Protein AF-A0A7Y6JZM5-F1 (afdb_monomer_lite)

Foldseek 3Di:
DDDLPDLDCPQLVVLVVVLVVLVVVLVVLVVLLVVLVVLLPCLVVLVVVLVVLVVVLVVQVVVCVVVVHDGDCVVSVVVNVVSVVVSVVSNVSNVVSVVVNVVSVVVSVVSVVVNVVSVVSSVVSVVSSVVSVVVSVLVVLLVVLLVVQVVLLLLLLVQVVCCVVPVDGDPCVGNVCVLVVVLVVVPSWHAPVSAPCVDVVLVVVDDPPPAPDDRTDDHPSNDPVCNCRNVVVNVVVCVVVVVVVDDD

Radius of gyration: 43.74 Å; chains: 1; bounding box: 87×40×128 Å

Secondary structure (DSSP, 8-state):
---------HHHHHHHHHHHHHHHHHHHHHHHHHHHHHHHHTHHHHHHHHHHHHHHHHHHHHHHHHTTS----HHHHHHHHHHHHHHHHHHHHHHHHHHHHHHHHHHHHHHHHHHHHHHHHHHHHHHHHHHHHHHHHHHHHHHHHHHTHHHHHHHHHHHHHHHHHHSSPPPTTTTHHHHHHHHHT---EE-GGG-GGGSHHHHTTS-GGGSSSSS-EE-GGG-TT-TTTTHHHHHHHHHHTTGGG---

Structure (mmCIF, N/CA/C/O backbone):
data_AF-A0A7Y6JZM5-F1
#
_entry.id   AF-A0A7Y6JZM5-F1
#
loop_
_atom_site.group_PDB
_atom_site.id
_atom_site.type_symbol
_atom_site.label_atom_id
_atom_site.label_alt_id
_atom_site.label_comp_id
_atom_site.label_asym_id
_atom_site.label_entity_id
_atom_site.label_seq_id
_atom_site.pdbx_PDB_ins_code
_atom_site.Cartn_x
_atom_site.Cartn_y
_atom_site.Cartn_z
_atom_site.occupancy
_atom_site.B_iso_or_equiv
_atom_site.auth_seq_id
_atom_site.auth_comp_id
_atom_site.auth_asym_id
_atom_site.auth_atom_id
_atom_site.pdbx_PDB_model_num
ATOM 1 N N . MET A 1 1 ? 31.305 -6.392 -23.063 1.00 32.44 1 MET A N 1
ATOM 2 C CA . MET A 1 1 ? 30.426 -6.658 -21.903 1.00 32.44 1 MET A CA 1
ATOM 3 C C . MET A 1 1 ? 30.182 -5.343 -21.179 1.00 32.44 1 MET A C 1
ATOM 5 O O . MET A 1 1 ? 30.960 -4.968 -20.314 1.00 32.44 1 MET A O 1
ATOM 9 N N . THR A 1 2 ? 29.177 -4.581 -21.600 1.00 38.25 2 THR A N 1
ATOM 10 C CA . THR A 1 2 ? 28.819 -3.303 -20.969 1.00 38.25 2 THR A CA 1
ATOM 11 C C . THR A 1 2 ? 27.769 -3.584 -19.905 1.00 38.25 2 THR A C 1
ATOM 13 O O . THR A 1 2 ? 26.701 -4.097 -20.229 1.00 38.25 2 THR A O 1
ATOM 16 N N . LYS A 1 3 ? 28.118 -3.311 -18.641 1.00 40.62 3 LYS A N 1
ATOM 17 C CA . LYS A 1 3 ? 27.227 -3.412 -17.480 1.00 40.62 3 LYS A CA 1
ATOM 18 C C . LYS A 1 3 ? 25.939 -2.645 -17.780 1.00 40.62 3 LYS A C 1
ATOM 20 O O . LYS A 1 3 ? 25.989 -1.431 -17.951 1.00 40.62 3 LYS A O 1
ATOM 25 N N . THR A 1 4 ? 24.810 -3.342 -17.848 1.00 49.34 4 THR A N 1
ATOM 26 C CA . THR A 1 4 ? 23.493 -2.730 -17.670 1.00 49.34 4 THR A CA 1
ATOM 27 C C . THR A 1 4 ? 23.557 -1.972 -16.347 1.00 49.34 4 THR A C 1
ATOM 29 O O . THR A 1 4 ? 23.929 -2.563 -15.329 1.00 49.34 4 THR A O 1
ATOM 32 N N . GLY A 1 5 ? 23.330 -0.656 -16.373 1.00 55.50 5 GLY A N 1
ATOM 33 C CA . GLY A 1 5 ? 23.311 0.152 -15.157 1.00 55.50 5 GLY A CA 1
ATOM 34 C C . GLY A 1 5 ? 22.321 -0.482 -14.190 1.00 55.50 5 GLY A C 1
ATOM 35 O O . GLY A 1 5 ? 21.159 -0.672 -14.540 1.00 55.50 5 GLY A O 1
ATOM 36 N N . LYS A 1 6 ? 22.799 -0.919 -13.024 1.00 63.62 6 LYS A N 1
ATOM 37 C CA . LYS A 1 6 ? 21.925 -1.489 -12.005 1.00 63.62 6 LYS A CA 1
ATOM 38 C C . LYS A 1 6 ? 21.018 -0.351 -11.543 1.00 63.62 6 LYS A C 1
ATOM 40 O O . LYS A 1 6 ? 21.526 0.621 -11.001 1.00 63.62 6 LYS A O 1
ATOM 45 N N . ILE A 1 7 ? 19.721 -0.458 -11.814 1.00 69.88 7 ILE A N 1
ATOM 46 C CA . ILE A 1 7 ? 18.735 0.505 -11.321 1.00 69.88 7 ILE A CA 1
ATOM 47 C C . ILE A 1 7 ? 18.764 0.419 -9.793 1.00 69.88 7 ILE A C 1
ATOM 49 O O . ILE A 1 7 ? 18.651 -0.673 -9.228 1.00 69.88 7 ILE A O 1
ATOM 53 N N . GLU A 1 8 ? 18.989 1.546 -9.129 1.00 70.56 8 GLU A N 1
ATOM 54 C CA . GLU A 1 8 ? 19.073 1.592 -7.673 1.00 70.56 8 GLU A CA 1
ATOM 55 C C . GLU A 1 8 ? 17.658 1.685 -7.094 1.00 70.56 8 GLU A C 1
ATOM 57 O O . GLU A 1 8 ? 16.993 2.707 -7.214 1.00 70.56 8 GLU A O 1
ATOM 62 N N . THR A 1 9 ? 17.174 0.601 -6.480 1.00 72.00 9 THR A N 1
ATOM 63 C CA . THR A 1 9 ? 15.813 0.518 -5.910 1.00 72.00 9 THR A CA 1
ATOM 64 C C . THR A 1 9 ? 15.768 0.692 -4.392 1.00 72.00 9 THR A C 1
ATOM 66 O O . THR A 1 9 ? 14.682 0.729 -3.819 1.00 72.00 9 THR A O 1
ATOM 69 N N . GLY A 1 10 ? 16.921 0.826 -3.725 1.00 69.00 10 GLY A N 1
ATOM 70 C CA . GLY A 1 10 ? 17.012 0.803 -2.258 1.00 69.00 10 GLY A CA 1
ATOM 71 C C . GLY A 1 10 ? 16.151 1.864 -1.564 1.00 69.00 10 GLY A C 1
ATOM 72 O O . GLY A 1 10 ? 15.414 1.538 -0.637 1.00 69.00 10 GLY A O 1
ATOM 73 N N . GLY A 1 11 ? 16.165 3.107 -2.059 1.00 74.94 11 GLY A N 1
ATOM 74 C CA . GLY A 1 11 ? 15.331 4.187 -1.512 1.00 74.94 11 GLY A CA 1
ATOM 75 C C . GLY A 1 11 ? 13.828 3.969 -1.727 1.00 74.94 11 GLY A C 1
ATOM 76 O O . GLY A 1 11 ? 13.020 4.293 -0.857 1.00 74.94 11 GLY A O 1
ATOM 77 N N . LEU A 1 12 ? 13.444 3.349 -2.849 1.00 71.94 12 LEU A N 1
ATOM 78 C CA . LEU A 1 12 ? 12.049 3.031 -3.165 1.00 71.94 12 LEU A CA 1
ATOM 79 C C . LEU A 1 12 ? 11.494 1.928 -2.253 1.00 71.94 12 LEU A C 1
ATOM 81 O O . LEU A 1 12 ? 10.369 2.040 -1.764 1.00 71.94 12 LEU A O 1
ATOM 85 N N . GLU A 1 13 ? 12.279 0.877 -2.011 1.00 74.19 13 GLU A N 1
ATOM 86 C CA . GLU A 1 13 ? 11.910 -0.227 -1.115 1.00 74.19 13 GLU A CA 1
ATOM 87 C C . GLU A 1 13 ? 11.760 0.256 0.333 1.00 74.19 13 GLU A C 1
ATOM 89 O O . GLU A 1 13 ? 10.779 -0.078 1.003 1.00 74.19 13 GLU A O 1
ATOM 94 N N . GLU A 1 14 ? 12.675 1.109 0.800 1.00 82.50 14 GLU A N 1
ATOM 95 C CA . GLU A 1 14 ? 12.601 1.713 2.131 1.00 82.50 14 GLU A CA 1
ATOM 96 C C . GLU A 1 14 ? 11.380 2.638 2.283 1.00 82.50 14 GLU A C 1
ATOM 98 O O . GLU A 1 14 ? 10.651 2.552 3.277 1.00 82.50 14 GLU A O 1
ATOM 103 N N . ALA A 1 15 ? 11.109 3.499 1.294 1.00 77.31 15 ALA A N 1
ATOM 104 C CA . ALA A 1 15 ? 9.935 4.372 1.295 1.00 77.31 15 ALA A CA 1
ATOM 105 C C . ALA A 1 15 ? 8.620 3.570 1.286 1.00 77.31 15 ALA A C 1
ATOM 107 O O . ALA A 1 15 ? 7.712 3.851 2.072 1.00 77.31 15 ALA A O 1
ATOM 108 N N . ALA A 1 16 ? 8.537 2.515 0.468 1.00 72.00 16 ALA A N 1
ATOM 109 C CA . ALA A 1 16 ? 7.385 1.613 0.443 1.00 72.00 16 ALA A CA 1
ATOM 110 C C . ALA A 1 16 ? 7.190 0.893 1.791 1.00 72.00 16 ALA A C 1
ATOM 112 O O . ALA A 1 16 ? 6.061 0.773 2.277 1.00 72.00 16 ALA A O 1
ATOM 113 N N . GLY A 1 17 ? 8.285 0.464 2.428 1.00 80.56 17 GLY A N 1
ATOM 114 C CA . GLY A 1 17 ? 8.274 -0.134 3.762 1.00 80.56 17 GLY A CA 1
ATOM 115 C C . GLY A 1 17 ? 7.710 0.808 4.827 1.00 80.56 17 GLY A C 1
ATOM 116 O O . GLY A 1 17 ? 6.849 0.398 5.610 1.00 80.56 17 GLY A O 1
ATOM 117 N N . ARG A 1 18 ? 8.120 2.084 4.818 1.00 92.00 18 ARG A N 1
ATOM 118 C CA . ARG A 1 18 ? 7.594 3.113 5.734 1.00 92.00 18 ARG A CA 1
ATOM 119 C C . ARG A 1 18 ? 6.094 3.353 5.545 1.00 92.00 18 ARG A C 1
ATOM 121 O O . ARG A 1 18 ? 5.365 3.364 6.537 1.00 92.00 18 ARG A O 1
ATOM 128 N N . VAL A 1 19 ? 5.616 3.473 4.302 1.00 80.50 19 VAL A N 1
ATOM 129 C CA . VAL A 1 19 ? 4.175 3.606 3.997 1.00 80.50 19 VAL A CA 1
ATOM 130 C C . VAL A 1 19 ? 3.395 2.390 4.504 1.00 80.50 19 VAL A C 1
ATOM 132 O O . VAL A 1 19 ? 2.381 2.535 5.188 1.00 80.50 19 VAL A O 1
ATOM 135 N N . SER A 1 20 ? 3.881 1.180 4.218 1.00 84.50 20 SER A N 1
ATOM 136 C CA . SER A 1 20 ? 3.237 -0.062 4.657 1.00 84.50 20 SER A CA 1
ATOM 137 C C . SER A 1 20 ? 3.158 -0.158 6.183 1.00 84.50 20 SER A C 1
ATOM 139 O O . SER A 1 20 ? 2.101 -0.481 6.730 1.00 84.50 20 SER A O 1
ATOM 141 N N . ALA A 1 21 ? 4.251 0.159 6.882 1.00 91.94 21 ALA A N 1
ATOM 142 C CA . ALA A 1 21 ? 4.295 0.167 8.341 1.00 91.94 21 ALA A CA 1
ATOM 143 C C . ALA A 1 21 ? 3.303 1.181 8.933 1.00 91.94 21 ALA A C 1
ATOM 145 O O . ALA A 1 21 ? 2.556 0.844 9.853 1.00 91.94 21 ALA A O 1
ATOM 146 N N . ALA A 1 22 ? 3.231 2.388 8.362 1.00 90.06 22 ALA A N 1
ATOM 147 C CA . ALA A 1 22 ? 2.302 3.424 8.797 1.00 90.06 22 ALA A CA 1
ATOM 148 C C . ALA A 1 22 ? 0.829 3.006 8.633 1.00 90.06 22 ALA A C 1
ATOM 150 O O . ALA A 1 22 ? 0.024 3.169 9.553 1.00 90.06 22 ALA A O 1
ATOM 151 N N . CYS A 1 23 ? 0.476 2.410 7.491 1.00 89.56 23 CYS A N 1
ATOM 152 C CA . CYS A 1 23 ? -0.868 1.888 7.235 1.00 89.56 23 CYS A CA 1
ATOM 153 C C . CYS A 1 23 ? -1.232 0.719 8.166 1.00 89.56 23 CYS A C 1
ATOM 155 O O . CYS A 1 23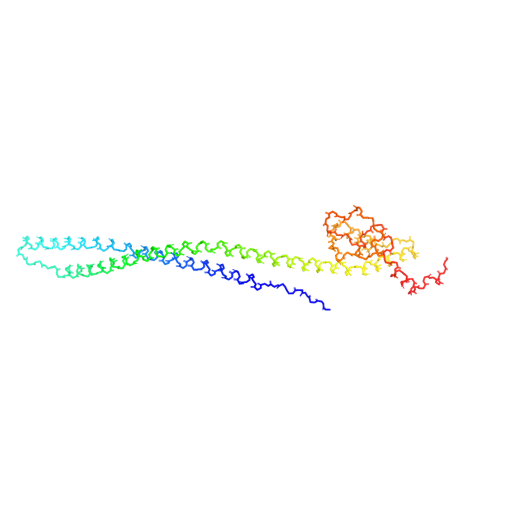 ? -2.372 0.625 8.635 1.00 89.56 23 CYS A O 1
ATOM 157 N N . ALA A 1 24 ? -0.277 -0.172 8.450 1.00 92.38 24 ALA A N 1
ATOM 158 C CA . ALA A 1 24 ? -0.477 -1.289 9.370 1.00 92.38 24 ALA A CA 1
ATOM 159 C C . ALA A 1 24 ? -0.730 -0.804 10.806 1.00 92.38 24 ALA A C 1
ATOM 161 O O . ALA A 1 24 ? -1.661 -1.281 11.460 1.00 92.38 24 ALA A O 1
ATOM 162 N N . GLU A 1 25 ? 0.039 0.183 11.270 1.00 96.19 25 GLU A N 1
ATOM 163 C CA . GLU A 1 25 ? -0.152 0.794 12.586 1.00 96.19 25 GLU A CA 1
ATOM 164 C C . GLU A 1 25 ? -1.509 1.500 12.686 1.00 96.19 25 GLU A C 1
ATOM 166 O O . GLU A 1 25 ? -2.241 1.287 13.652 1.00 96.19 25 GLU A O 1
ATOM 171 N N . LEU A 1 26 ? -1.918 2.251 11.658 1.00 94.00 26 LEU A N 1
ATOM 172 C CA . LEU A 1 26 ? -3.241 2.884 11.617 1.00 94.00 26 LEU A CA 1
ATOM 173 C C . LEU A 1 26 ? -4.375 1.851 11.726 1.00 94.00 26 LEU A C 1
ATOM 175 O O . LEU A 1 26 ? -5.339 2.049 12.469 1.00 94.00 26 LEU A O 1
ATOM 179 N N . LYS A 1 27 ? -4.262 0.720 11.016 1.00 95.25 27 LYS A N 1
ATOM 180 C CA . LYS A 1 27 ? -5.232 -0.381 11.105 1.00 95.25 27 LYS A CA 1
ATOM 181 C C . LYS A 1 27 ? -5.278 -0.976 12.515 1.00 95.25 27 LYS A C 1
ATOM 183 O O . LYS A 1 27 ? -6.368 -1.230 13.028 1.00 95.25 27 LYS A O 1
ATOM 188 N N . ARG A 1 28 ? -4.116 -1.175 13.144 1.00 98.00 28 ARG A N 1
ATOM 189 C CA . ARG A 1 28 ? -4.007 -1.675 14.522 1.00 98.00 28 ARG A CA 1
ATOM 190 C C . ARG A 1 28 ? -4.665 -0.717 15.516 1.00 98.00 28 ARG A C 1
ATOM 192 O O . ARG A 1 28 ? -5.451 -1.167 16.343 1.00 98.00 28 ARG A O 1
ATOM 199 N N . LEU A 1 29 ? -4.389 0.583 15.408 1.00 97.56 29 LEU A N 1
ATOM 200 C CA . LEU A 1 29 ? -4.966 1.615 16.273 1.00 97.56 29 LEU A CA 1
ATOM 201 C C . LEU A 1 29 ? -6.489 1.701 16.127 1.00 97.56 29 LEU A C 1
ATOM 203 O O . LEU A 1 29 ? -7.186 1.767 17.132 1.00 97.56 29 LEU A O 1
ATOM 207 N N . ARG A 1 30 ? -7.025 1.621 14.903 1.00 97.12 30 ARG A N 1
ATOM 208 C CA . ARG A 1 30 ? -8.483 1.587 14.672 1.00 97.12 30 ARG A CA 1
ATOM 209 C C . ARG A 1 30 ? -9.150 0.359 15.294 1.00 97.12 30 ARG A C 1
ATOM 211 O O . ARG A 1 30 ? -10.240 0.474 15.846 1.00 97.12 30 ARG A O 1
ATOM 218 N N . ALA A 1 31 ? -8.502 -0.804 15.224 1.00 96.31 31 ALA A N 1
ATOM 219 C CA . ALA A 1 31 ? -8.999 -2.011 15.881 1.00 96.31 31 ALA A CA 1
ATOM 220 C C . ALA A 1 31 ? -8.978 -1.875 17.412 1.00 96.31 31 ALA A C 1
ATOM 222 O O . ALA A 1 31 ? -9.931 -2.280 18.072 1.00 96.31 31 ALA A O 1
ATOM 223 N N . GLU A 1 32 ? -7.925 -1.276 17.973 1.00 96.25 32 GLU A N 1
ATOM 224 C CA . GLU A 1 32 ? -7.847 -1.000 19.410 1.00 96.25 32 GLU A CA 1
ATOM 225 C C . GLU A 1 32 ? -8.915 -0.001 19.856 1.00 96.25 32 GLU A C 1
ATOM 227 O O . GLU A 1 32 ? -9.613 -0.254 20.832 1.00 96.25 32 GLU A O 1
ATOM 232 N N . PHE A 1 33 ? -9.123 1.075 19.096 1.00 96.38 33 PHE A N 1
ATOM 233 C CA . PHE A 1 33 ? -10.191 2.035 19.355 1.00 96.38 33 PHE A CA 1
ATOM 234 C C . PHE A 1 33 ? -11.559 1.346 19.419 1.00 96.38 33 PHE A C 1
ATOM 236 O O . PHE A 1 33 ? -12.299 1.547 20.376 1.00 96.38 33 PHE A O 1
ATOM 243 N N . ALA A 1 34 ? -11.869 0.473 18.453 1.00 94.94 34 ALA A N 1
ATOM 244 C CA . ALA A 1 34 ? -13.115 -0.294 18.439 1.00 94.94 34 ALA A CA 1
ATOM 245 C C . ALA A 1 34 ? -13.258 -1.243 19.646 1.00 94.94 34 ALA A C 1
ATOM 247 O O . ALA A 1 34 ? -14.361 -1.439 20.155 1.00 94.94 34 ALA A O 1
ATOM 248 N N . ARG A 1 35 ? -12.153 -1.827 20.133 1.00 92.75 35 ARG A N 1
ATOM 249 C CA . ARG A 1 35 ? -12.164 -2.630 21.365 1.00 92.75 35 ARG A CA 1
ATOM 250 C C . ARG A 1 35 ? -12.459 -1.775 22.593 1.00 92.75 35 ARG A C 1
ATOM 252 O O . ARG A 1 35 ? -13.298 -2.160 23.404 1.00 92.75 35 ARG A O 1
ATOM 259 N N . CYS A 1 36 ? -11.809 -0.620 22.724 1.00 93.06 36 CYS A N 1
ATOM 260 C CA . CYS A 1 36 ? -12.024 0.281 23.853 1.00 93.06 36 CYS A CA 1
ATOM 261 C C . CYS A 1 36 ? -13.447 0.858 23.860 1.00 93.06 36 CYS A C 1
ATOM 263 O O . CYS A 1 36 ? -14.073 0.918 24.916 1.00 93.06 36 CYS A O 1
ATOM 265 N N . THR A 1 37 ? -14.006 1.224 22.702 1.00 91.62 37 THR A N 1
ATOM 266 C CA . THR A 1 37 ? -15.396 1.702 22.627 1.00 91.62 37 THR A CA 1
ATOM 267 C C . THR A 1 37 ? -16.399 0.612 22.998 1.00 91.62 37 THR A C 1
ATOM 269 O O . THR A 1 37 ? -17.353 0.894 23.722 1.00 91.62 37 THR A O 1
ATOM 272 N N . ALA A 1 38 ? -16.165 -0.637 22.582 1.00 89.38 38 ALA A N 1
ATOM 273 C CA . ALA A 1 38 ? -16.981 -1.771 23.007 1.00 89.38 38 ALA A CA 1
ATOM 274 C C . ALA A 1 38 ? -16.908 -1.970 24.531 1.00 89.38 38 ALA A C 1
ATOM 276 O O . ALA A 1 38 ? -17.948 -1.999 25.189 1.00 89.38 38 ALA A O 1
ATOM 277 N N . ALA A 1 39 ? -15.700 -1.999 25.106 1.00 87.25 39 ALA A N 1
ATOM 278 C CA . ALA A 1 39 ? -15.500 -2.133 26.550 1.00 87.25 39 ALA A CA 1
ATOM 279 C C . ALA A 1 39 ? -16.206 -1.014 27.341 1.00 87.25 39 ALA A C 1
ATOM 281 O O . ALA A 1 39 ? -16.897 -1.296 28.321 1.00 87.25 39 ALA A O 1
ATOM 282 N N . ALA A 1 40 ? -16.131 0.231 26.858 1.00 85.19 40 ALA A N 1
ATOM 283 C CA . ALA A 1 40 ? -16.784 1.392 27.463 1.00 85.19 40 ALA A CA 1
ATOM 284 C C . ALA A 1 40 ? -18.327 1.331 27.471 1.00 85.19 40 ALA A C 1
ATOM 286 O O . ALA A 1 40 ? -18.959 2.064 28.241 1.00 85.19 40 ALA A O 1
ATOM 287 N N . SER A 1 41 ? -18.930 0.483 26.628 1.00 82.31 41 SER A N 1
ATOM 288 C CA . SER A 1 41 ? -20.386 0.306 26.510 1.00 82.31 41 SER A CA 1
ATOM 289 C C . SER A 1 41 ? -20.957 -0.818 27.390 1.00 82.31 41 SER A C 1
ATOM 291 O O . SER A 1 41 ? -22.155 -0.827 27.672 1.00 82.31 41 SER A O 1
ATOM 293 N N . THR A 1 42 ? -20.110 -1.724 27.891 1.00 78.62 42 THR A N 1
ATOM 294 C CA . THR A 1 42 ? -20.517 -2.928 28.647 1.00 78.62 42 THR A CA 1
ATOM 295 C C . THR A 1 42 ? -21.212 -2.603 29.975 1.00 78.62 42 THR A C 1
ATOM 297 O O . THR A 1 42 ? -22.103 -3.331 30.406 1.00 78.62 42 THR A O 1
ATOM 300 N N . GLY A 1 43 ? -20.869 -1.475 30.609 1.00 69.88 43 GLY A N 1
ATOM 301 C CA . GLY A 1 43 ? -21.435 -1.075 31.904 1.00 69.88 43 GLY A CA 1
ATOM 302 C C . GLY A 1 43 ? -22.967 -0.969 31.917 1.00 69.88 43 GLY A C 1
ATOM 303 O O . GLY A 1 43 ? -23.584 -1.322 32.918 1.00 69.88 43 GLY A O 1
ATOM 304 N N . ALA A 1 44 ? -23.587 -0.575 30.799 1.00 70.31 44 ALA A N 1
ATOM 305 C CA . ALA A 1 44 ? -25.043 -0.447 30.684 1.00 70.31 44 ALA A CA 1
ATOM 306 C C . ALA A 1 44 ? -25.783 -1.801 30.711 1.00 70.31 44 ALA A C 1
ATOM 308 O O . ALA A 1 44 ? -26.949 -1.859 31.094 1.00 70.31 44 ALA A O 1
ATOM 309 N N . GLN A 1 45 ? -25.113 -2.897 30.335 1.00 76.12 45 GLN A N 1
ATOM 310 C CA . GLN A 1 45 ? -25.720 -4.233 30.296 1.00 76.12 45 GLN A CA 1
ATOM 311 C C . GLN A 1 45 ? -25.929 -4.810 31.703 1.00 76.12 45 GLN A C 1
ATOM 313 O O . GLN A 1 45 ? -26.909 -5.512 31.946 1.00 76.12 45 GLN A O 1
ATOM 318 N N . HIS A 1 46 ? -25.046 -4.481 32.649 1.00 80.50 46 HIS A N 1
ATOM 319 C CA . HIS A 1 46 ? -25.155 -4.961 34.028 1.00 80.50 46 HIS A CA 1
ATOM 320 C C . HIS A 1 46 ? -26.251 -4.241 34.830 1.00 80.50 46 HIS A C 1
ATOM 322 O O . HIS A 1 46 ? -26.846 -4.855 35.712 1.00 80.50 46 HIS A O 1
ATOM 328 N N . THR A 1 47 ? -26.566 -2.981 34.506 1.00 81.31 47 THR A N 1
ATOM 329 C CA . THR A 1 47 ? -27.618 -2.210 35.194 1.00 81.31 47 THR A CA 1
ATOM 330 C C . THR A 1 47 ? -29.001 -2.841 35.014 1.00 81.31 47 THR A C 1
ATOM 332 O O . THR A 1 47 ? -29.687 -3.083 36.002 1.00 81.31 47 THR A O 1
ATOM 335 N N . ALA A 1 48 ? -29.380 -3.195 33.782 1.00 84.69 48 ALA A N 1
ATOM 336 C CA . ALA A 1 48 ? -30.685 -3.804 33.503 1.00 84.69 48 ALA A CA 1
ATOM 337 C C . ALA A 1 48 ? -30.848 -5.191 34.159 1.00 84.69 48 ALA A C 1
ATOM 339 O O . ALA A 1 48 ? -31.915 -5.520 34.673 1.00 84.69 48 ALA A O 1
ATOM 340 N N . ALA A 1 49 ? -29.782 -5.999 34.188 1.00 86.75 49 ALA A N 1
ATOM 341 C CA . ALA A 1 49 ? -29.799 -7.304 34.852 1.00 86.75 49 ALA A CA 1
ATOM 342 C C . ALA A 1 49 ? -29.972 -7.179 36.379 1.00 86.75 49 ALA A C 1
ATOM 344 O O . ALA A 1 49 ? -30.672 -7.984 36.992 1.00 86.75 49 ALA A O 1
ATOM 345 N N . LEU A 1 50 ? -29.368 -6.154 36.994 1.00 90.38 50 LEU A N 1
ATOM 346 C CA . LEU A 1 50 ? -29.530 -5.872 38.422 1.00 90.38 50 LEU A CA 1
ATOM 347 C C . LEU A 1 50 ? -30.953 -5.432 38.776 1.00 90.38 50 LEU A C 1
ATOM 349 O O . LEU A 1 50 ? -31.462 -5.834 39.819 1.00 90.38 50 LEU A O 1
ATOM 353 N N . GLU A 1 51 ? -31.601 -4.632 37.927 1.00 90.75 51 GLU A N 1
ATOM 354 C CA . GLU A 1 51 ? -32.996 -4.219 38.130 1.00 90.75 51 GLU A CA 1
ATOM 355 C C . GLU A 1 51 ? -33.940 -5.427 38.139 1.00 90.75 51 GLU A C 1
ATOM 357 O O . GLU A 1 51 ? -34.717 -5.578 39.080 1.00 90.75 51 GLU A O 1
ATOM 362 N N . GLN A 1 52 ? -33.786 -6.350 37.183 1.00 93.25 52 GLN A N 1
ATOM 363 C CA . GLN A 1 52 ? -34.586 -7.580 37.127 1.00 93.25 52 GLN A CA 1
ATOM 364 C C . GLN A 1 52 ? -34.401 -8.468 38.366 1.00 93.25 52 GLN A C 1
ATOM 366 O O . GLN A 1 52 ? -35.377 -8.965 38.922 1.00 93.25 52 GLN A O 1
ATOM 371 N N . LEU A 1 53 ? -33.161 -8.657 38.830 1.00 94.00 53 LEU A N 1
ATOM 372 C CA . LEU A 1 53 ? -32.890 -9.460 40.029 1.00 94.00 53 LEU A CA 1
ATOM 373 C C . LEU A 1 53 ? -33.464 -8.812 41.299 1.00 94.00 53 LEU A C 1
ATOM 375 O O . LEU A 1 53 ? -33.947 -9.506 42.193 1.00 94.00 53 LEU A O 1
ATOM 379 N N . ARG A 1 54 ? -33.439 -7.477 41.386 1.00 94.81 54 ARG A N 1
ATOM 380 C CA . ARG A 1 54 ? -34.025 -6.729 42.509 1.00 94.81 54 ARG A CA 1
ATOM 381 C C . ARG A 1 54 ? -35.551 -6.776 42.509 1.00 94.81 54 ARG A C 1
ATOM 383 O O . ARG A 1 54 ? -36.141 -6.747 43.587 1.00 94.81 54 ARG A O 1
ATOM 390 N N . GLU A 1 55 ? -36.178 -6.845 41.340 1.00 95.44 55 GLU A N 1
ATOM 391 C CA . GLU A 1 55 ? -37.624 -7.033 41.204 1.00 95.44 55 GLU A CA 1
ATOM 392 C C . GLU A 1 55 ? -38.032 -8.453 41.620 1.00 95.44 55 GLU A C 1
ATOM 394 O O . GLU A 1 55 ? -38.871 -8.600 42.503 1.00 95.44 55 GLU A O 1
ATOM 399 N N . GLN A 1 56 ? -37.320 -9.482 41.143 1.00 93.50 56 GLN A N 1
ATOM 400 C CA . GLN A 1 56 ? -37.514 -10.875 41.583 1.00 93.50 56 GLN A CA 1
ATOM 401 C C . GLN A 1 56 ? -37.373 -11.035 43.102 1.00 93.50 56 GLN A C 1
ATOM 403 O O . GLN A 1 56 ? -38.165 -11.718 43.748 1.00 93.50 56 GLN A O 1
ATOM 408 N N . ARG A 1 57 ? -36.380 -10.371 43.706 1.00 95.31 57 ARG A N 1
ATOM 409 C CA . ARG A 1 57 ? -36.219 -10.355 45.165 1.00 95.31 57 ARG A CA 1
ATOM 410 C C . ARG A 1 57 ? -37.422 -9.723 45.873 1.00 95.31 57 ARG A C 1
ATOM 412 O O . ARG A 1 57 ? -37.829 -10.222 46.917 1.00 95.31 57 ARG A O 1
ATOM 419 N N . HIS A 1 58 ? -37.972 -8.629 45.339 1.00 95.00 58 HIS A N 1
ATOM 420 C CA . HIS A 1 58 ? -39.165 -7.992 45.906 1.00 95.00 58 HIS A CA 1
ATOM 421 C C . HIS A 1 58 ? -40.398 -8.890 45.815 1.00 95.00 58 HIS A C 1
ATOM 423 O O . HIS A 1 58 ? -41.155 -8.942 46.780 1.00 95.00 58 HIS A O 1
ATOM 429 N N . GLU A 1 59 ? -40.584 -9.598 44.701 1.00 94.94 59 GLU A N 1
ATOM 430 C CA . GLU A 1 59 ? -41.688 -10.547 44.523 1.00 94.94 59 GLU A CA 1
ATOM 431 C C . GLU A 1 59 ? -41.623 -11.670 45.565 1.00 94.94 59 GLU A C 1
ATOM 433 O O . GLU A 1 59 ? -42.590 -11.873 46.296 1.00 94.94 59 GLU A O 1
ATOM 438 N N . LEU A 1 60 ? -40.457 -12.304 45.739 1.00 93.69 60 LEU A N 1
ATOM 439 C CA . LEU A 1 60 ? -40.257 -13.355 46.748 1.00 93.69 60 LEU A CA 1
ATOM 440 C C . LEU A 1 60 ? -40.519 -12.862 48.179 1.00 93.69 60 LEU A C 1
ATOM 442 O O . LEU A 1 60 ? -41.101 -13.576 48.996 1.00 93.69 60 LEU A O 1
ATOM 446 N N . LEU A 1 61 ? -40.100 -11.633 48.496 1.00 94.19 61 LEU A N 1
ATOM 447 C CA . LEU A 1 61 ? -40.370 -11.018 49.797 1.00 94.19 61 LEU A CA 1
ATOM 448 C C . LEU A 1 61 ? -41.863 -10.726 49.993 1.00 94.19 61 LEU A C 1
ATOM 450 O O . LEU A 1 61 ? -42.374 -10.905 51.096 1.00 94.19 61 LEU A O 1
ATOM 454 N N . ALA A 1 62 ? -42.553 -10.268 48.947 1.00 93.81 62 ALA A N 1
ATOM 455 C CA . ALA A 1 62 ? -43.979 -9.970 48.995 1.00 93.81 62 ALA A CA 1
ATOM 456 C C . ALA A 1 62 ? -44.824 -11.242 49.159 1.00 93.81 62 ALA A C 1
ATOM 458 O O . ALA A 1 62 ? -45.747 -11.247 49.973 1.00 93.81 62 ALA A O 1
ATOM 459 N N . GLU A 1 63 ? -44.486 -12.316 48.439 1.00 93.00 63 GLU A N 1
ATOM 460 C CA . GLU A 1 63 ? -45.136 -13.627 48.564 1.00 93.00 63 GLU A CA 1
ATOM 461 C C . GLU A 1 63 ? -44.944 -14.209 49.969 1.00 93.00 63 GLU A C 1
ATOM 463 O O . GLU A 1 63 ? -45.919 -14.519 50.648 1.00 93.00 63 GLU A O 1
ATOM 468 N N . ALA A 1 64 ? -43.705 -14.252 50.465 1.00 93.38 64 ALA A N 1
ATOM 469 C CA . ALA A 1 64 ? -43.421 -14.763 51.804 1.00 93.38 64 ALA A CA 1
ATOM 470 C C . ALA A 1 64 ? -44.102 -13.945 52.915 1.00 93.38 64 ALA A C 1
ATOM 472 O O . ALA A 1 64 ? -44.570 -14.507 53.903 1.00 93.38 64 ALA A O 1
ATOM 473 N N . PHE A 1 65 ? -44.196 -12.620 52.743 1.00 93.38 65 PHE A N 1
ATOM 474 C CA . PHE A 1 65 ? -44.928 -11.752 53.664 1.00 93.38 65 PHE A CA 1
ATOM 475 C C . PHE A 1 65 ? -46.436 -12.033 53.654 1.00 93.38 65 PHE A C 1
ATOM 477 O O . PHE A 1 65 ? -47.059 -12.028 54.714 1.00 93.38 65 PHE A O 1
ATOM 484 N N . ALA A 1 66 ? -47.029 -12.278 52.481 1.00 94.69 66 ALA A N 1
ATOM 485 C CA . ALA A 1 66 ? -48.445 -12.630 52.369 1.00 94.69 66 ALA A CA 1
ATOM 486 C C . ALA A 1 66 ? -48.763 -13.977 53.041 1.00 94.69 66 ALA A C 1
ATOM 488 O O . ALA A 1 66 ? -49.833 -14.124 53.634 1.00 94.69 66 ALA A O 1
ATOM 489 N N . ASP A 1 67 ? -47.815 -14.914 52.990 1.00 94.19 67 ASP A N 1
ATOM 490 C CA . ASP A 1 67 ? -47.929 -16.257 53.562 1.00 94.19 67 ASP A CA 1
ATOM 491 C C . ASP A 1 67 ? -47.466 -16.351 55.036 1.00 94.19 67 ASP A C 1
ATOM 493 O O . ASP A 1 67 ? -47.552 -17.424 55.635 1.00 94.19 67 ASP A O 1
ATOM 497 N N . ASP A 1 68 ? -47.006 -15.244 55.637 1.00 92.06 68 ASP A N 1
ATOM 498 C CA . ASP A 1 68 ? -46.450 -15.156 57.004 1.00 92.06 68 ASP A CA 1
ATOM 499 C C . ASP A 1 68 ? -45.306 -16.162 57.267 1.00 92.06 68 ASP A C 1
ATOM 501 O O . ASP A 1 68 ? -45.175 -16.760 58.339 1.00 92.06 68 ASP A O 1
ATOM 505 N N . VAL A 1 69 ? -44.457 -16.365 56.254 1.00 93.12 69 VAL A N 1
ATOM 506 C CA . VAL A 1 69 ? -43.271 -17.235 56.297 1.00 93.12 69 VAL A CA 1
ATOM 507 C C . VAL A 1 69 ? -41.991 -16.451 56.001 1.00 93.12 69 VAL A C 1
ATOM 509 O O . VAL A 1 69 ? -42.007 -15.325 55.510 1.00 93.12 69 VAL A O 1
ATOM 512 N N . ALA A 1 70 ? -40.836 -17.043 56.308 1.00 90.00 70 ALA A N 1
ATOM 513 C CA . ALA A 1 70 ? -39.548 -16.461 55.938 1.00 90.00 70 ALA A CA 1
ATOM 514 C C . ALA A 1 70 ? -39.294 -16.617 54.428 1.00 90.00 70 ALA A C 1
ATOM 516 O O . ALA A 1 70 ? -39.424 -17.716 53.893 1.00 90.00 70 ALA A O 1
ATOM 517 N N . ALA A 1 71 ? -38.895 -15.531 53.759 1.00 89.06 71 ALA A N 1
ATOM 518 C CA . ALA A 1 71 ? -38.544 -15.550 52.340 1.00 89.06 71 ALA A CA 1
ATOM 519 C C . ALA A 1 71 ? -37.219 -16.286 52.090 1.00 89.06 71 ALA A C 1
ATOM 521 O O . ALA A 1 71 ? -36.236 -16.053 52.797 1.00 89.06 71 ALA A O 1
ATOM 522 N N . ASP A 1 72 ? -37.170 -17.113 51.046 1.00 91.62 72 ASP A N 1
ATOM 523 C CA . ASP A 1 72 ? -35.936 -17.746 50.574 1.00 91.62 72 ASP A CA 1
ATOM 524 C C . ASP A 1 72 ? -35.299 -16.911 49.453 1.00 91.62 72 ASP A C 1
ATOM 526 O O . ASP A 1 72 ? -35.580 -17.093 48.270 1.00 91.62 72 ASP A O 1
ATOM 530 N N . THR A 1 73 ? -34.463 -15.939 49.830 1.00 93.94 73 THR A N 1
ATOM 531 C CA . THR A 1 73 ? -33.792 -15.031 48.881 1.00 93.94 73 THR A CA 1
ATOM 532 C C . THR A 1 73 ? -32.332 -15.393 48.612 1.00 93.94 73 THR A C 1
ATOM 534 O O . THR A 1 73 ? -31.670 -14.684 47.858 1.00 93.94 73 THR A O 1
ATOM 537 N N . GLY A 1 74 ? -31.802 -16.480 49.187 1.00 93.50 74 GLY A N 1
ATOM 538 C CA . GLY A 1 74 ? -30.356 -16.747 49.217 1.00 93.50 74 GLY A CA 1
ATOM 539 C C . GLY A 1 74 ? -29.694 -16.835 47.836 1.00 93.50 74 GLY A C 1
ATOM 540 O O . GLY A 1 74 ? -28.615 -16.273 47.620 1.00 93.50 74 GLY A O 1
ATOM 541 N N . GLU A 1 75 ? -30.348 -17.498 46.878 1.00 93.19 75 GLU A N 1
ATOM 542 C CA . GLU A 1 75 ? -29.847 -17.610 45.501 1.00 93.19 75 GLU A CA 1
ATOM 543 C C . GLU A 1 75 ? -29.892 -16.261 44.765 1.00 93.19 75 GLU A C 1
ATOM 545 O O . GLU A 1 75 ? -28.914 -15.866 44.124 1.00 93.19 75 GLU A O 1
ATOM 550 N N . VAL A 1 76 ? -30.999 -15.520 44.893 1.00 94.12 76 VAL A N 1
ATOM 551 C CA . VAL A 1 76 ? -31.165 -14.204 44.257 1.00 94.12 76 VAL A CA 1
ATOM 552 C C . VAL A 1 76 ? -30.182 -13.193 44.846 1.00 94.12 76 VAL A C 1
ATOM 554 O O . VAL A 1 76 ? -29.541 -12.465 44.093 1.00 94.12 76 VAL A O 1
ATOM 557 N N . ASP A 1 77 ? -29.981 -13.195 46.164 1.00 94.38 77 ASP A N 1
ATOM 558 C CA . ASP A 1 77 ? -29.016 -12.330 46.849 1.00 94.38 77 ASP A CA 1
ATOM 559 C C . ASP A 1 77 ? -27.573 -12.628 46.406 1.00 94.38 77 ASP A C 1
ATOM 561 O O . ASP A 1 77 ? -26.796 -11.702 46.164 1.00 94.38 77 ASP A O 1
ATOM 565 N N . THR A 1 78 ? -27.225 -13.908 46.219 1.00 94.88 78 THR A N 1
ATOM 566 C CA . THR A 1 78 ? -25.911 -14.311 45.686 1.00 94.88 78 THR A CA 1
ATOM 567 C C . THR A 1 78 ? -25.710 -13.776 44.268 1.00 94.88 78 THR A C 1
ATOM 569 O O . THR A 1 78 ? -24.688 -13.154 43.976 1.00 94.88 78 THR A O 1
ATOM 572 N N . ARG A 1 79 ? -26.713 -13.935 43.395 1.00 93.50 79 ARG A N 1
ATOM 573 C CA . ARG A 1 79 ? -26.663 -13.429 42.014 1.00 93.50 79 ARG A CA 1
ATOM 574 C C . ARG A 1 79 ? -26.601 -11.903 41.961 1.00 93.50 79 ARG A C 1
ATOM 576 O O . ARG A 1 79 ? -25.872 -11.362 41.132 1.00 93.50 79 ARG A O 1
ATOM 583 N N . ILE A 1 80 ? -27.316 -11.199 42.842 1.00 93.81 80 ILE A N 1
ATOM 584 C CA . ILE A 1 80 ? -27.219 -9.737 42.968 1.00 93.81 80 ILE A CA 1
ATOM 585 C C . ILE A 1 80 ? -25.783 -9.341 43.316 1.00 93.81 80 ILE A C 1
ATOM 587 O O . ILE A 1 80 ? -25.208 -8.517 42.610 1.00 93.81 80 ILE A O 1
ATOM 591 N N . ALA A 1 81 ? -25.175 -9.956 44.335 1.00 93.12 81 ALA A N 1
ATOM 592 C CA . ALA A 1 81 ? -23.812 -9.628 44.752 1.00 93.12 81 ALA A CA 1
ATOM 593 C C . ALA A 1 81 ? -22.773 -9.874 43.639 1.00 93.12 81 ALA A C 1
ATOM 595 O O . ALA A 1 81 ? -21.880 -9.050 43.421 1.00 93.12 81 ALA A O 1
ATOM 596 N N . GLU A 1 82 ? -22.900 -10.976 42.894 1.00 91.25 82 GLU A N 1
ATOM 597 C CA . GLU A 1 82 ? -22.042 -11.271 41.740 1.00 91.25 82 GLU A CA 1
ATOM 598 C C . GLU A 1 82 ? -22.184 -10.221 40.632 1.00 91.25 82 GLU A C 1
ATOM 600 O O . GLU A 1 82 ? -21.179 -9.719 40.116 1.00 91.25 82 GLU A O 1
ATOM 605 N N . HIS A 1 83 ? -23.421 -9.849 40.289 1.00 90.44 83 HIS A N 1
ATOM 606 C CA . HIS A 1 83 ? -23.694 -8.828 39.281 1.00 90.44 83 HIS A CA 1
ATOM 607 C C . HIS A 1 83 ? -23.254 -7.427 39.726 1.00 90.44 83 HIS A C 1
ATOM 609 O O . HIS A 1 83 ? -22.778 -6.664 38.888 1.00 90.44 83 HIS A O 1
ATOM 615 N N . GLU A 1 84 ? -23.367 -7.080 41.009 1.00 92.19 84 GLU A N 1
ATOM 616 C CA . GLU A 1 84 ? -22.882 -5.805 41.553 1.00 92.19 84 GLU A CA 1
ATOM 617 C C . GLU A 1 84 ? -21.357 -5.714 41.475 1.00 92.19 84 GLU A C 1
ATOM 619 O O . GLU A 1 84 ? -20.822 -4.691 41.037 1.00 92.19 84 GLU A O 1
ATOM 624 N N . ARG A 1 85 ? -20.648 -6.803 41.806 1.00 90.56 85 ARG A N 1
ATOM 625 C CA . ARG A 1 85 ? -19.190 -6.866 41.641 1.00 90.56 85 ARG A CA 1
ATOM 626 C C . ARG A 1 85 ? -18.793 -6.724 40.172 1.00 90.56 85 ARG A C 1
ATOM 628 O O . ARG A 1 85 ? -17.972 -5.871 39.846 1.00 90.56 85 ARG A O 1
ATOM 635 N N . ALA A 1 86 ? -19.415 -7.505 39.287 1.00 87.62 86 ALA A N 1
ATOM 636 C CA . ALA A 1 86 ? -19.157 -7.438 37.849 1.00 87.62 86 ALA A CA 1
ATOM 637 C C . ALA A 1 86 ? -19.481 -6.051 37.267 1.00 87.62 86 ALA A C 1
ATOM 639 O O . ALA A 1 86 ? -18.750 -5.548 36.418 1.00 87.62 86 ALA A O 1
ATOM 640 N N . HIS A 1 87 ? -20.541 -5.394 37.748 1.00 88.31 87 HIS A N 1
ATOM 641 C CA . HIS A 1 87 ? -20.890 -4.035 37.345 1.00 88.31 87 HIS A CA 1
ATOM 642 C C . HIS A 1 87 ? -19.822 -3.021 37.764 1.00 88.31 87 HIS A C 1
ATOM 644 O O . HIS A 1 87 ? -19.433 -2.185 36.950 1.00 88.31 87 HIS A O 1
ATOM 650 N N . SER A 1 88 ? -19.324 -3.108 39.001 1.00 88.06 88 SER A N 1
ATOM 651 C CA . SER A 1 88 ? -18.252 -2.236 39.491 1.00 88.06 88 SER A CA 1
ATOM 652 C C . SER A 1 88 ? -16.969 -2.403 38.671 1.00 88.06 88 SER A C 1
ATOM 654 O O . SER A 1 88 ? -16.397 -1.411 38.222 1.00 88.06 88 SER A O 1
ATOM 656 N N . GLU A 1 89 ? -16.556 -3.647 38.410 1.00 88.44 89 GLU A N 1
ATOM 657 C CA . GLU A 1 89 ? -15.400 -3.963 37.557 1.00 88.44 89 GLU A CA 1
ATOM 658 C C . GLU A 1 89 ? -15.600 -3.436 36.124 1.00 88.44 89 GLU A C 1
ATOM 660 O O . GLU A 1 89 ? -14.694 -2.841 35.537 1.00 88.44 89 GLU A O 1
ATOM 665 N N . ALA A 1 90 ? -16.806 -3.584 35.565 1.00 87.69 90 ALA A N 1
ATOM 666 C CA . ALA A 1 90 ? -17.142 -3.081 34.236 1.00 87.69 90 ALA A CA 1
ATOM 667 C C . ALA A 1 90 ? -17.147 -1.545 34.160 1.00 87.69 90 ALA A C 1
ATOM 669 O O . ALA A 1 90 ? -16.750 -0.993 33.134 1.00 87.69 90 ALA A O 1
ATOM 670 N N . ILE A 1 91 ? -17.577 -0.838 35.212 1.00 87.31 91 ILE A N 1
ATOM 671 C CA . ILE A 1 91 ? -17.521 0.632 35.282 1.00 87.31 91 ILE A CA 1
ATOM 672 C C . ILE A 1 91 ? -16.070 1.112 35.301 1.00 87.31 91 ILE A C 1
ATOM 674 O O . ILE A 1 91 ? -15.730 2.037 34.562 1.00 87.31 91 ILE A O 1
ATOM 678 N N . GLU A 1 92 ? -15.218 0.487 36.113 1.00 88.25 92 GLU A N 1
ATOM 679 C CA . GLU A 1 92 ? -13.798 0.837 36.197 1.00 88.25 92 GLU A CA 1
ATOM 680 C C . GLU A 1 92 ? -13.089 0.578 34.860 1.00 88.25 92 GLU A C 1
ATOM 682 O O . GLU A 1 92 ? -12.443 1.472 34.308 1.00 88.25 92 GLU A O 1
ATOM 687 N N . ALA A 1 93 ? -13.304 -0.600 34.267 1.00 87.50 93 ALA A N 1
ATOM 688 C CA . ALA A 1 93 ? -12.787 -0.929 32.943 1.00 87.50 93 ALA A CA 1
ATOM 689 C C . ALA A 1 93 ? -13.307 0.034 31.861 1.00 87.50 93 ALA A C 1
ATOM 691 O O . ALA A 1 93 ? -12.550 0.438 30.977 1.00 87.50 93 ALA A O 1
ATOM 692 N N . ALA A 1 94 ? -14.576 0.447 31.933 1.00 88.44 94 ALA A N 1
ATOM 693 C CA . ALA A 1 94 ? -15.156 1.416 31.010 1.00 88.44 94 ALA A CA 1
ATOM 694 C C . ALA A 1 94 ? -14.550 2.817 31.164 1.00 88.44 94 ALA A C 1
ATOM 696 O O . ALA A 1 94 ? -14.360 3.500 30.158 1.00 88.44 94 ALA A O 1
ATOM 697 N N . ALA A 1 95 ? -14.235 3.251 32.387 1.00 87.81 95 ALA A N 1
ATOM 698 C CA . ALA A 1 95 ? -13.557 4.522 32.630 1.00 87.81 95 ALA A CA 1
ATOM 699 C C . ALA A 1 95 ? -12.153 4.521 32.005 1.00 87.81 95 ALA A C 1
ATOM 701 O O . ALA A 1 95 ? -11.849 5.389 31.188 1.00 87.81 95 ALA A O 1
ATOM 702 N N . ILE A 1 96 ? -11.358 3.479 32.276 1.00 89.69 96 ILE A N 1
ATOM 703 C CA . ILE A 1 96 ? -10.024 3.299 31.679 1.00 89.69 96 ILE A CA 1
ATOM 704 C C . ILE A 1 96 ? -10.115 3.249 30.148 1.00 89.69 96 ILE A C 1
ATOM 706 O O . ILE A 1 96 ? -9.320 3.878 29.448 1.00 89.69 96 ILE A O 1
ATOM 710 N N . ALA A 1 97 ? -11.099 2.527 29.606 1.00 91.38 97 ALA A N 1
ATOM 711 C CA . ALA A 1 97 ? -11.298 2.424 28.167 1.00 91.38 97 ALA A CA 1
ATOM 712 C C . ALA A 1 97 ? -11.660 3.775 27.530 1.00 91.38 97 ALA A C 1
ATOM 714 O O . ALA A 1 97 ? -11.160 4.077 26.449 1.00 91.38 97 ALA A O 1
ATOM 715 N N . ARG A 1 98 ? -12.474 4.614 28.188 1.00 89.62 98 ARG A N 1
ATOM 716 C CA . ARG A 1 98 ? -12.791 5.972 27.708 1.00 89.62 98 ARG A CA 1
ATOM 717 C C . ARG A 1 98 ? -11.549 6.853 27.664 1.00 89.62 98 ARG A C 1
ATOM 719 O O . ARG A 1 98 ? -11.291 7.463 26.628 1.00 89.62 98 ARG A O 1
ATOM 726 N N . ASP A 1 99 ? -10.737 6.853 28.713 1.00 91.31 99 ASP A N 1
ATOM 727 C CA . ASP A 1 99 ? -9.490 7.624 28.725 1.00 91.31 99 ASP A CA 1
ATOM 728 C C . ASP A 1 99 ? -8.531 7.143 27.624 1.00 91.31 99 ASP A C 1
ATOM 730 O O . ASP A 1 99 ? -7.960 7.944 26.877 1.00 91.31 99 ASP A O 1
ATOM 734 N N . ALA A 1 100 ? -8.432 5.823 27.435 1.00 93.38 100 ALA A N 1
ATOM 735 C CA . ALA A 1 100 ? -7.652 5.234 26.355 1.00 93.38 100 ALA A CA 1
ATOM 736 C C . ALA A 1 100 ? -8.168 5.647 24.965 1.00 93.38 100 ALA A C 1
ATOM 738 O O . ALA A 1 100 ? -7.349 5.936 24.090 1.00 93.38 100 ALA A O 1
ATOM 739 N N . THR A 1 101 ? -9.491 5.729 24.742 1.00 94.19 101 THR A N 1
ATOM 740 C CA . THR A 1 101 ? -10.041 6.140 23.434 1.00 94.19 101 THR A CA 1
ATOM 741 C C . THR A 1 101 ? -9.582 7.531 23.013 1.00 94.19 101 THR A C 1
ATOM 743 O O . THR A 1 101 ? -9.274 7.712 21.838 1.00 94.19 101 THR A O 1
ATOM 746 N N . VAL A 1 102 ? -9.454 8.482 23.945 1.00 93.50 102 VAL A N 1
ATOM 747 C CA . VAL A 1 102 ? -8.969 9.841 23.645 1.00 93.50 102 VAL A CA 1
ATOM 748 C C . VAL A 1 102 ? -7.525 9.799 23.144 1.00 93.50 102 VAL A C 1
ATOM 750 O O . VAL A 1 102 ? -7.199 10.376 22.107 1.00 93.50 102 VAL A O 1
ATOM 753 N N . VAL A 1 103 ? -6.663 9.059 23.845 1.00 96.12 103 VAL A N 1
ATOM 754 C CA . VAL A 1 103 ? -5.247 8.916 23.475 1.00 96.12 103 VAL A CA 1
ATOM 755 C C . VAL A 1 103 ? -5.094 8.173 22.146 1.00 96.12 103 VAL A C 1
ATOM 757 O O . VAL A 1 103 ? -4.300 8.573 21.294 1.00 96.12 103 VAL A O 1
ATOM 760 N N . ILE A 1 104 ? -5.851 7.093 21.943 1.00 96.56 104 ILE A N 1
ATOM 761 C CA . ILE A 1 104 ? -5.814 6.311 20.704 1.00 96.56 104 ILE A CA 1
ATOM 762 C C . ILE A 1 104 ? -6.318 7.147 19.526 1.00 96.56 104 ILE A C 1
ATOM 764 O O . ILE A 1 104 ? -5.704 7.097 18.464 1.00 96.56 104 ILE A O 1
ATOM 768 N N . GLN A 1 105 ? -7.376 7.939 19.706 1.00 97.25 105 GLN A N 1
ATOM 769 C CA . GLN A 1 105 ? -7.908 8.821 18.668 1.00 97.25 105 GLN A CA 1
ATOM 770 C C . GLN A 1 105 ? -6.872 9.863 18.227 1.00 97.25 105 GLN A C 1
ATOM 772 O O . GLN A 1 105 ? -6.604 9.983 17.033 1.00 97.25 105 GLN A O 1
ATOM 777 N N . ALA A 1 106 ? -6.199 10.523 19.174 1.00 96.81 106 ALA A N 1
ATOM 778 C CA . ALA A 1 106 ? -5.115 11.455 18.855 1.00 96.81 106 ALA A CA 1
ATOM 779 C C . ALA A 1 106 ? -3.965 10.770 18.090 1.00 96.81 106 ALA A C 1
ATOM 781 O O . ALA A 1 106 ? -3.392 11.335 17.159 1.00 96.81 106 ALA A O 1
ATOM 782 N N . ARG A 1 107 ? -3.641 9.516 18.437 1.00 97.00 107 ARG A N 1
ATOM 783 C CA . ARG A 1 107 ? -2.650 8.723 17.693 1.00 97.00 107 ARG A CA 1
ATOM 784 C C . ARG A 1 107 ? -3.131 8.332 16.295 1.00 97.00 107 ARG A C 1
ATOM 786 O O . ARG A 1 107 ? -2.310 8.290 15.386 1.00 97.00 107 ARG A O 1
ATOM 793 N N . ILE A 1 108 ? -4.418 8.033 16.113 1.00 97.56 108 ILE A N 1
ATOM 794 C CA . ILE A 1 108 ? -5.016 7.753 14.798 1.00 97.56 108 ILE A CA 1
ATOM 795 C C . ILE A 1 108 ? -4.874 8.974 13.888 1.00 97.56 108 ILE A C 1
ATOM 797 O O . ILE A 1 108 ? -4.474 8.814 12.737 1.00 97.56 108 ILE A O 1
ATOM 801 N N . GLU A 1 109 ? -5.168 10.167 14.402 1.00 96.81 109 GLU A N 1
ATOM 802 C CA . GLU A 1 109 ? -5.034 11.434 13.672 1.00 96.81 109 GLU A CA 1
ATOM 803 C C . GLU A 1 109 ? -3.576 11.702 13.292 1.00 96.81 109 GLU A C 1
ATOM 805 O O . GLU A 1 109 ? -3.267 11.838 12.111 1.00 96.81 109 GLU A O 1
ATOM 810 N N . ALA A 1 110 ? -2.655 11.624 14.256 1.00 95.38 110 ALA A N 1
ATOM 811 C CA . ALA A 1 110 ? -1.227 11.789 13.986 1.00 95.38 110 ALA A CA 1
ATOM 812 C C . ALA A 1 110 ? -0.699 10.779 12.949 1.00 95.38 110 ALA A C 1
ATOM 814 O O . ALA A 1 110 ? 0.110 11.119 12.087 1.00 95.38 110 ALA A O 1
ATOM 815 N N . GLN A 1 111 ? -1.162 9.526 13.011 1.00 95.56 111 GLN A N 1
ATOM 816 C CA . GLN A 1 111 ? -0.761 8.492 12.060 1.00 95.56 111 GLN A CA 1
ATOM 817 C C . GLN A 1 111 ? -1.350 8.733 10.666 1.00 95.56 111 GLN A C 1
ATOM 819 O O . GLN A 1 111 ? -0.694 8.433 9.670 1.00 95.56 111 GLN A O 1
ATOM 824 N N . HIS A 1 112 ? -2.573 9.257 10.585 1.00 93.44 112 HIS A N 1
ATOM 825 C CA . HIS A 1 112 ? -3.204 9.639 9.327 1.00 93.44 112 HIS A CA 1
ATOM 826 C C . HIS A 1 112 ? -2.438 10.782 8.651 1.00 93.44 112 HIS A C 1
ATOM 828 O O . HIS A 1 112 ? -2.106 10.677 7.470 1.00 93.44 112 HIS A O 1
ATOM 834 N N . ASP A 1 113 ? -2.076 11.813 9.413 1.00 94.69 113 ASP A N 1
ATOM 835 C CA . ASP A 1 113 ? -1.330 12.973 8.912 1.00 94.69 113 ASP A CA 1
ATOM 836 C C . ASP A 1 113 ? 0.090 12.610 8.452 1.00 94.69 113 ASP A C 1
ATOM 838 O O . ASP A 1 113 ? 0.638 13.248 7.554 1.00 94.69 113 ASP A O 1
ATOM 842 N N . LEU A 1 114 ? 0.675 11.543 9.006 1.00 94.44 114 LEU A N 1
ATOM 843 C CA . LEU A 1 114 ? 1.978 11.024 8.591 1.00 94.44 114 LEU A CA 1
ATOM 844 C C . LEU A 1 114 ? 1.942 10.285 7.239 1.00 94.44 114 LEU A C 1
ATOM 846 O O . LEU A 1 114 ? 2.970 10.184 6.571 1.00 94.44 114 LEU A O 1
ATOM 850 N N . ILE A 1 115 ? 0.797 9.744 6.812 1.00 90.00 115 ILE A N 1
ATOM 851 C CA . ILE A 1 115 ? 0.737 8.897 5.608 1.00 90.00 115 ILE A CA 1
ATOM 852 C C . ILE A 1 115 ? 0.957 9.707 4.327 1.00 90.00 115 ILE A C 1
ATOM 854 O O . ILE A 1 115 ? 1.700 9.256 3.457 1.00 90.00 115 ILE A O 1
ATOM 858 N N . GLU A 1 116 ? 0.356 10.891 4.196 1.00 89.88 116 GLU A N 1
ATOM 859 C CA . GLU A 1 116 ? 0.496 11.691 2.972 1.00 89.88 116 GLU A CA 1
ATOM 860 C C . GLU A 1 116 ? 1.946 12.114 2.669 1.00 89.88 116 GLU A C 1
ATOM 862 O O . GLU A 1 116 ? 2.387 11.896 1.538 1.00 89.88 116 GLU A O 1
ATOM 867 N N . PRO A 1 117 ? 2.746 12.639 3.622 1.00 93.75 117 PRO A N 1
ATOM 868 C CA . PRO A 1 117 ? 4.144 12.954 3.338 1.00 93.75 117 PRO A CA 1
ATOM 869 C C . PRO A 1 117 ? 4.974 11.705 3.004 1.00 93.75 117 PRO A C 1
ATOM 871 O O . PRO A 1 117 ? 5.847 11.775 2.141 1.00 93.75 117 PRO A O 1
ATOM 874 N N . LEU A 1 118 ? 4.683 10.545 3.608 1.00 88.31 118 LEU A N 1
ATOM 875 C CA . LEU A 1 118 ? 5.343 9.284 3.241 1.00 88.31 118 LEU A CA 1
ATOM 876 C C . LEU A 1 118 ? 4.973 8.826 1.820 1.00 88.31 118 LEU A C 1
ATOM 878 O O . LEU A 1 118 ? 5.822 8.302 1.102 1.00 88.31 118 LEU A O 1
ATOM 882 N N . LEU A 1 119 ? 3.721 9.029 1.397 1.00 73.12 119 LEU A N 1
ATOM 883 C CA . LEU A 1 119 ? 3.287 8.748 0.027 1.00 73.12 119 LEU A CA 1
ATOM 884 C C . LEU A 1 119 ? 3.936 9.695 -0.981 1.00 73.12 119 LEU A C 1
ATOM 886 O O . LEU A 1 119 ? 4.284 9.255 -2.074 1.00 73.12 119 LEU A O 1
ATOM 890 N N . ALA A 1 120 ? 4.100 10.974 -0.639 1.00 80.25 120 ALA A N 1
ATOM 891 C CA . ALA A 1 120 ? 4.799 11.937 -1.484 1.00 80.25 120 ALA A CA 1
ATOM 892 C C . ALA A 1 120 ? 6.260 11.521 -1.716 1.00 80.25 120 ALA A C 1
ATOM 894 O O . ALA A 1 120 ? 6.684 11.433 -2.866 1.00 80.25 120 ALA A O 1
ATOM 895 N N . ASP A 1 121 ? 6.976 11.165 -0.648 1.00 83.94 121 ASP A N 1
ATOM 896 C CA . ASP A 1 121 ? 8.351 10.654 -0.716 1.00 83.94 121 ASP A CA 1
ATOM 897 C C . ASP A 1 121 ? 8.430 9.361 -1.550 1.00 83.94 121 ASP A C 1
ATOM 899 O O . ASP A 1 121 ? 9.219 9.255 -2.486 1.00 83.94 121 ASP A O 1
ATOM 903 N N . TRP A 1 122 ? 7.527 8.400 -1.324 1.00 83.81 122 TRP A N 1
ATOM 904 C CA . TRP A 1 122 ? 7.467 7.186 -2.146 1.00 83.81 122 TRP A CA 1
ATOM 905 C C . TRP A 1 122 ? 7.226 7.479 -3.638 1.00 83.81 122 TRP A C 1
ATOM 907 O O . TRP A 1 122 ? 7.879 6.873 -4.490 1.00 83.81 122 TRP A O 1
ATOM 917 N N . ARG A 1 123 ? 6.319 8.409 -3.976 1.00 73.12 123 ARG A N 1
ATOM 918 C CA . ARG A 1 123 ? 6.056 8.814 -5.371 1.00 73.12 123 ARG A CA 1
ATOM 919 C C . ARG A 1 123 ? 7.293 9.444 -6.009 1.00 73.12 123 ARG A C 1
ATOM 921 O O . ARG A 1 123 ? 7.581 9.145 -7.167 1.00 73.12 123 ARG A O 1
ATOM 928 N N . GLU A 1 124 ? 8.025 10.274 -5.269 1.00 77.56 124 GLU A N 1
ATOM 929 C CA . GLU A 1 124 ? 9.271 10.890 -5.735 1.00 77.56 124 GLU A CA 1
ATOM 930 C C . GLU A 1 124 ? 10.337 9.828 -6.041 1.00 77.56 124 GLU A C 1
ATOM 932 O O . GLU A 1 124 ? 10.889 9.802 -7.145 1.00 77.56 124 GLU A O 1
ATOM 937 N N . GLN A 1 125 ? 10.559 8.886 -5.121 1.00 73.25 125 GLN A N 1
ATOM 938 C CA . GLN A 1 125 ? 11.487 7.768 -5.330 1.00 73.25 125 GLN A CA 1
ATOM 939 C C . GLN A 1 125 ? 11.066 6.898 -6.526 1.00 73.25 125 GLN A C 1
ATOM 941 O O . GLN A 1 125 ? 11.894 6.523 -7.359 1.00 73.25 125 GLN A O 1
ATOM 946 N N . ALA A 1 126 ? 9.768 6.605 -6.662 1.00 66.75 126 ALA A N 1
ATOM 947 C CA . ALA A 1 126 ? 9.242 5.818 -7.774 1.00 66.75 126 ALA A CA 1
ATOM 948 C C . ALA A 1 126 ? 9.468 6.521 -9.120 1.00 66.75 126 ALA A C 1
ATOM 950 O O . ALA A 1 126 ? 9.857 5.878 -10.097 1.00 66.75 126 ALA A O 1
ATOM 951 N N . GLN A 1 127 ? 9.275 7.841 -9.173 1.00 70.19 127 GLN A N 1
ATOM 952 C CA . GLN A 1 127 ? 9.536 8.635 -10.369 1.00 70.19 127 GLN A CA 1
ATOM 953 C C . GLN A 1 127 ? 11.012 8.573 -10.778 1.00 70.19 127 GLN A C 1
ATOM 955 O O . GLN A 1 127 ? 11.303 8.377 -11.958 1.00 70.19 127 GLN A O 1
ATOM 960 N N . GLN A 1 128 ? 11.944 8.693 -9.829 1.00 73.44 128 GLN A N 1
ATOM 961 C CA . GLN A 1 128 ? 13.379 8.600 -10.117 1.00 73.44 128 GLN A CA 1
ATOM 962 C C . GLN A 1 128 ? 13.759 7.225 -10.682 1.00 73.44 128 GLN A C 1
ATOM 964 O O . GLN A 1 128 ? 14.444 7.147 -11.703 1.00 73.44 128 GLN A O 1
ATOM 969 N N . VAL A 1 129 ? 13.257 6.143 -10.078 1.00 69.19 129 VAL A N 1
ATOM 970 C CA . VAL A 1 129 ? 13.481 4.770 -10.559 1.00 69.19 129 VAL A CA 1
ATOM 971 C C . VAL A 1 129 ? 12.916 4.569 -11.970 1.00 69.19 129 VAL A C 1
ATOM 973 O O . VAL A 1 129 ? 13.585 3.984 -12.822 1.00 69.19 129 VAL A O 1
ATOM 976 N N . LEU A 1 130 ? 11.713 5.081 -12.253 1.00 63.38 130 LEU A N 1
ATOM 977 C CA . LEU A 1 130 ? 11.100 4.989 -13.583 1.00 63.38 130 LEU A CA 1
ATOM 978 C C . LEU A 1 130 ? 11.887 5.764 -14.646 1.00 63.38 130 LEU A C 1
ATOM 980 O O . LEU A 1 130 ? 12.037 5.268 -15.760 1.00 63.38 130 LEU A O 1
ATOM 984 N N . LEU A 1 131 ? 12.415 6.946 -14.314 1.00 71.00 131 LEU A N 1
ATOM 985 C CA . LEU A 1 131 ? 13.260 7.719 -15.227 1.00 71.00 131 LEU A CA 1
ATOM 986 C C . LEU A 1 131 ? 14.579 6.995 -15.527 1.00 71.00 131 LEU A C 1
ATOM 988 O O . LEU A 1 131 ? 14.962 6.900 -16.689 1.00 71.00 131 LEU A O 1
ATOM 992 N N . GLN A 1 132 ? 15.226 6.403 -14.518 1.00 71.56 132 GLN A N 1
ATOM 993 C CA . GLN A 1 132 ? 16.427 5.585 -14.726 1.00 71.56 132 GLN A CA 1
ATOM 994 C C . GLN A 1 132 ? 16.142 4.354 -15.598 1.00 71.56 132 GLN A C 1
ATOM 996 O O . GLN A 1 132 ? 16.934 4.014 -16.479 1.00 71.56 132 GLN A O 1
ATOM 1001 N N . ALA A 1 133 ? 15.007 3.687 -15.370 1.00 67.50 133 ALA A N 1
ATOM 1002 C CA . ALA A 1 133 ? 14.578 2.550 -16.177 1.00 67.50 133 ALA A CA 1
ATOM 1003 C C . ALA A 1 133 ? 14.299 2.959 -17.630 1.00 67.50 133 ALA A C 1
ATOM 1005 O O . ALA A 1 133 ? 14.687 2.241 -18.552 1.00 67.50 133 ALA A O 1
ATOM 1006 N N . LEU A 1 134 ? 13.669 4.120 -17.835 1.00 67.81 134 LEU A N 1
ATOM 1007 C CA . LEU A 1 134 ? 13.432 4.689 -19.158 1.00 67.81 134 LEU A CA 1
ATOM 1008 C C . LEU A 1 134 ? 14.752 4.998 -19.869 1.00 67.81 134 LEU A C 1
ATOM 1010 O O . LEU A 1 134 ? 14.935 4.559 -20.998 1.00 67.81 134 LEU A O 1
ATOM 1014 N N . ASP A 1 135 ? 15.690 5.677 -19.206 1.00 72.44 135 ASP A N 1
ATOM 1015 C CA . ASP A 1 135 ? 17.014 5.981 -19.762 1.00 72.44 135 ASP A CA 1
ATOM 1016 C C . ASP A 1 135 ? 17.779 4.708 -20.157 1.00 72.44 135 ASP A C 1
ATOM 1018 O O . ASP A 1 135 ? 18.378 4.636 -21.236 1.00 72.44 135 ASP A O 1
ATOM 1022 N N . ALA A 1 136 ? 17.744 3.680 -19.303 1.00 69.75 136 ALA A N 1
ATOM 1023 C CA . ALA A 1 136 ? 18.356 2.388 -19.591 1.00 69.75 136 ALA A CA 1
ATOM 1024 C C . ALA A 1 136 ? 17.695 1.710 -20.802 1.00 69.75 136 ALA A C 1
ATOM 1026 O O . ALA A 1 136 ? 18.396 1.251 -21.704 1.00 69.75 136 ALA A O 1
ATOM 1027 N N . ALA A 1 137 ? 16.361 1.706 -20.869 1.00 65.56 137 ALA A N 1
ATOM 1028 C CA . ALA A 1 137 ? 15.617 1.138 -21.988 1.00 65.56 137 ALA A CA 1
ATOM 1029 C C . ALA A 1 137 ? 15.870 1.897 -23.304 1.00 65.56 137 ALA A C 1
ATOM 1031 O O . ALA A 1 137 ? 16.071 1.274 -24.346 1.00 65.56 137 ALA A O 1
ATOM 1032 N N . GLU A 1 138 ? 15.918 3.231 -23.272 1.00 67.50 138 GLU A N 1
ATOM 1033 C CA . GLU A 1 138 ? 16.252 4.059 -24.435 1.00 67.50 138 GLU A CA 1
ATOM 1034 C C . GLU A 1 138 ? 17.691 3.818 -24.914 1.00 67.50 138 GLU A C 1
ATOM 1036 O O . GLU A 1 138 ? 17.945 3.788 -26.120 1.00 67.50 138 GLU A O 1
ATOM 1041 N N . SER A 1 139 ? 18.629 3.605 -23.987 1.00 72.56 139 SER A N 1
ATOM 1042 C CA . SER A 1 139 ? 20.014 3.230 -24.293 1.00 72.56 139 SER A CA 1
ATOM 1043 C C . SER A 1 139 ? 20.102 1.849 -24.947 1.00 72.56 139 SER A C 1
ATOM 1045 O O . SER A 1 139 ? 20.772 1.680 -25.969 1.00 72.56 139 SER A O 1
ATOM 1047 N N . ASP A 1 140 ? 19.393 0.857 -24.409 1.00 69.19 140 ASP A N 1
ATOM 1048 C CA . ASP A 1 140 ? 19.332 -0.500 -24.959 1.00 69.19 140 ASP A CA 1
ATOM 1049 C C . ASP A 1 140 ? 18.723 -0.508 -26.361 1.00 69.19 140 ASP A C 1
ATOM 1051 O O . ASP A 1 140 ? 19.290 -1.101 -27.283 1.00 69.19 140 ASP A O 1
ATOM 1055 N N . PHE A 1 141 ? 17.625 0.226 -26.542 1.00 65.50 141 PHE A N 1
ATOM 1056 C CA . PHE A 1 141 ? 17.005 0.440 -27.842 1.00 65.50 141 PHE A CA 1
ATOM 1057 C C . PHE A 1 141 ? 17.978 1.103 -28.823 1.00 65.50 141 PHE A C 1
ATOM 1059 O O . PHE A 1 141 ? 18.195 0.585 -29.917 1.00 65.50 141 PHE A O 1
ATOM 1066 N N . GLY A 1 142 ? 18.636 2.198 -28.428 1.00 67.75 142 GLY A N 1
ATOM 1067 C CA . GLY A 1 142 ? 19.629 2.884 -29.258 1.00 67.75 142 GLY A CA 1
ATOM 1068 C C . GLY A 1 142 ? 20.782 1.972 -29.687 1.00 67.75 142 GLY A C 1
ATOM 1069 O O . GLY A 1 142 ? 21.190 1.992 -30.848 1.00 67.75 142 GLY A O 1
ATOM 1070 N N . ARG A 1 143 ? 21.272 1.110 -28.787 1.00 73.38 143 ARG A N 1
ATOM 1071 C CA . ARG A 1 143 ? 22.298 0.104 -29.110 1.00 73.38 143 ARG A CA 1
ATOM 1072 C C . ARG A 1 143 ? 21.799 -0.939 -30.103 1.00 73.38 143 ARG A C 1
ATOM 1074 O O . ARG A 1 143 ? 22.527 -1.253 -31.043 1.00 73.38 143 ARG A O 1
ATOM 1081 N N . ALA A 1 144 ? 20.589 -1.459 -29.914 1.00 71.75 144 ALA A N 1
ATOM 1082 C CA . ALA A 1 144 ? 19.993 -2.431 -30.827 1.00 71.75 144 ALA A CA 1
ATOM 1083 C C . ALA A 1 144 ? 19.818 -1.838 -32.232 1.00 71.75 144 ALA A C 1
ATOM 1085 O O . ALA A 1 144 ? 20.196 -2.462 -33.219 1.00 71.75 144 ALA A O 1
ATOM 1086 N N . VAL A 1 145 ? 19.329 -0.600 -32.315 1.00 69.88 145 VAL A N 1
ATOM 1087 C CA . VAL A 1 145 ? 19.159 0.119 -33.580 1.00 69.88 145 VAL A CA 1
ATOM 1088 C C . VAL A 1 145 ? 20.500 0.393 -34.267 1.00 69.88 145 VAL A C 1
ATOM 1090 O O . VAL A 1 145 ? 20.624 0.174 -35.472 1.00 69.88 145 VAL A O 1
ATOM 1093 N N . SER A 1 146 ? 21.527 0.810 -33.523 1.00 69.19 146 SER A N 1
ATOM 1094 C CA . SER A 1 146 ? 22.878 0.990 -34.073 1.00 69.19 146 SER A CA 1
ATOM 1095 C C . SER A 1 146 ? 23.491 -0.322 -34.569 1.00 69.19 146 SER A C 1
ATOM 1097 O O . SER A 1 146 ? 24.160 -0.330 -35.600 1.00 69.19 146 SER A O 1
ATOM 1099 N N . ALA A 1 147 ? 23.229 -1.444 -33.892 1.00 74.06 147 ALA A N 1
ATOM 1100 C CA . ALA A 1 147 ? 23.716 -2.761 -34.304 1.00 74.06 147 ALA A CA 1
ATOM 1101 C C . ALA A 1 147 ? 23.106 -3.254 -35.631 1.00 74.06 147 ALA A C 1
ATOM 1103 O O . ALA A 1 147 ? 23.695 -4.113 -36.286 1.00 74.06 147 ALA A O 1
ATOM 1104 N N . LEU A 1 148 ? 21.969 -2.695 -36.065 1.00 69.94 148 LEU A N 1
ATOM 1105 C CA . LEU A 1 148 ? 21.396 -2.973 -37.387 1.00 69.94 148 LEU A CA 1
ATOM 1106 C C . LEU A 1 148 ? 22.194 -2.336 -38.536 1.00 69.94 148 LEU A C 1
ATOM 1108 O O . LEU A 1 148 ? 21.993 -2.727 -39.683 1.00 69.94 148 LEU A O 1
ATOM 1112 N N . GLY A 1 149 ? 23.115 -1.407 -38.254 1.00 69.31 149 GLY A N 1
ATOM 1113 C CA . GLY A 1 149 ? 23.900 -0.704 -39.271 1.00 69.31 149 GLY A CA 1
ATOM 1114 C C . GLY A 1 149 ? 24.668 -1.640 -40.209 1.00 69.31 149 GLY A C 1
ATOM 1115 O O . GLY A 1 149 ? 24.428 -1.617 -41.415 1.00 69.31 149 GLY A O 1
ATOM 1116 N N . ASP A 1 150 ? 25.545 -2.493 -39.671 1.00 70.00 150 ASP A N 1
ATOM 1117 C CA . ASP A 1 150 ? 26.395 -3.375 -40.490 1.00 70.00 150 ASP A CA 1
ATOM 1118 C C . ASP A 1 150 ? 25.585 -4.409 -41.302 1.00 70.00 150 ASP A C 1
ATOM 1120 O O . ASP A 1 150 ? 25.868 -4.585 -42.491 1.00 70.00 150 ASP A O 1
ATOM 1124 N N . PRO A 1 151 ? 24.566 -5.098 -40.740 1.00 71.00 151 PRO A N 1
ATOM 1125 C CA . PRO A 1 151 ? 23.704 -5.981 -41.526 1.00 71.00 151 PRO A CA 1
ATOM 1126 C C . PRO A 1 151 ? 22.968 -5.256 -42.658 1.00 71.00 151 PRO A C 1
ATOM 1128 O O . PRO A 1 151 ? 22.935 -5.757 -43.783 1.00 71.00 151 PRO A O 1
ATOM 1131 N N . VAL A 1 152 ? 22.419 -4.064 -42.393 1.00 71.25 152 VAL A N 1
ATOM 1132 C CA . VAL A 1 152 ? 21.712 -3.267 -43.408 1.00 71.25 152 VAL A CA 1
ATOM 1133 C C . VAL A 1 152 ? 22.673 -2.783 -44.499 1.00 71.25 152 VAL A C 1
ATOM 1135 O O . VAL A 1 152 ? 22.329 -2.830 -45.683 1.00 71.25 152 VAL A O 1
ATOM 1138 N N . ALA A 1 153 ? 23.894 -2.383 -44.135 1.00 68.69 153 ALA A N 1
ATOM 1139 C CA . ALA A 1 153 ? 24.933 -1.982 -45.084 1.00 68.69 153 ALA A CA 1
ATOM 1140 C C . ALA A 1 153 ? 25.292 -3.135 -46.032 1.00 68.69 153 ALA A C 1
ATOM 1142 O O . ALA A 1 153 ? 25.324 -2.956 -47.250 1.00 68.69 153 ALA A O 1
ATOM 1143 N N . ARG A 1 154 ? 25.467 -4.348 -45.493 1.00 71.00 154 ARG A N 1
ATOM 1144 C CA . ARG A 1 154 ? 25.735 -5.555 -46.291 1.00 71.00 154 ARG A CA 1
ATOM 1145 C C . ARG A 1 154 ? 24.582 -5.904 -47.222 1.00 71.00 154 ARG A C 1
ATOM 1147 O O . ARG A 1 154 ? 24.830 -6.184 -48.389 1.00 71.00 154 ARG A O 1
ATOM 1154 N N . LEU A 1 155 ? 23.339 -5.874 -46.741 1.00 70.00 155 LEU A N 1
ATOM 1155 C CA . LEU A 1 155 ? 22.166 -6.143 -47.581 1.00 70.00 155 LEU A CA 1
ATOM 1156 C C . LEU A 1 155 ? 22.050 -5.131 -48.726 1.00 70.00 155 LEU A C 1
ATOM 1158 O O . LEU A 1 155 ? 21.798 -5.511 -49.870 1.00 70.00 155 LEU A O 1
ATOM 1162 N N . THR A 1 156 ? 22.307 -3.856 -48.435 1.00 68.62 156 THR A N 1
ATOM 1163 C CA . THR A 1 156 ? 22.323 -2.782 -49.436 1.00 68.62 156 THR A CA 1
ATOM 1164 C C . THR A 1 156 ? 23.428 -3.014 -50.467 1.00 68.62 156 THR A C 1
ATOM 1166 O O . THR A 1 156 ? 23.169 -2.958 -51.669 1.00 68.62 156 THR A O 1
ATOM 1169 N N . ALA A 1 157 ? 24.638 -3.357 -50.022 1.00 70.25 157 ALA A N 1
ATOM 1170 C CA . ALA A 1 157 ? 25.775 -3.638 -50.891 1.00 70.25 157 ALA A CA 1
ATOM 1171 C C . ALA A 1 157 ? 25.546 -4.868 -51.789 1.00 70.25 157 ALA A C 1
ATOM 1173 O O . ALA A 1 157 ? 25.738 -4.785 -53.003 1.00 70.25 157 ALA A O 1
ATOM 1174 N N . ILE A 1 158 ? 25.070 -5.982 -51.224 1.00 73.56 158 ILE A N 1
ATOM 1175 C CA . ILE A 1 158 ? 24.721 -7.202 -51.972 1.00 73.56 158 ILE A CA 1
ATOM 1176 C C . ILE A 1 158 ? 23.674 -6.883 -53.034 1.00 73.56 158 ILE A C 1
ATOM 1178 O O . ILE A 1 158 ? 23.814 -7.286 -54.187 1.00 73.56 158 ILE A O 1
ATOM 1182 N N . ALA A 1 159 ? 22.640 -6.127 -52.670 1.00 69.06 159 ALA A N 1
ATOM 1183 C CA . ALA A 1 159 ? 21.581 -5.823 -53.608 1.00 69.06 159 ALA A CA 1
ATOM 1184 C C . ALA A 1 159 ? 22.024 -4.867 -54.723 1.00 69.06 159 ALA A C 1
ATOM 1186 O O . ALA A 1 159 ? 21.616 -5.041 -55.867 1.00 69.06 159 ALA A O 1
ATOM 1187 N N . SER A 1 160 ? 22.902 -3.906 -54.427 1.00 70.06 160 SER A N 1
ATOM 1188 C CA . SER A 1 160 ? 23.509 -3.054 -55.458 1.00 70.06 160 SER A CA 1
ATOM 1189 C C . SER A 1 160 ? 24.392 -3.869 -56.409 1.00 70.06 160 SER A C 1
ATOM 1191 O O . SER A 1 160 ? 24.336 -3.668 -57.621 1.00 70.06 160 SER A O 1
ATOM 1193 N N . MET A 1 161 ? 25.169 -4.818 -55.879 1.00 73.81 161 MET A N 1
ATOM 1194 C CA . MET A 1 161 ? 25.998 -5.724 -56.678 1.00 73.81 161 MET A CA 1
ATOM 1195 C C . MET A 1 161 ? 25.157 -6.616 -57.594 1.00 73.81 161 MET A C 1
ATOM 1197 O O . MET A 1 161 ? 25.464 -6.771 -58.772 1.00 73.81 161 MET A O 1
ATOM 1201 N N . TRP A 1 162 ? 24.070 -7.179 -57.066 1.00 74.06 162 TRP A N 1
ATOM 1202 C CA . TRP A 1 162 ? 23.142 -7.998 -57.837 1.00 74.06 162 TRP A CA 1
ATOM 1203 C C . TRP A 1 162 ? 22.582 -7.238 -59.040 1.00 74.06 162 TRP A C 1
ATOM 1205 O O . TRP A 1 162 ? 22.615 -7.754 -60.159 1.00 74.06 162 TRP A O 1
ATOM 1215 N N . THR A 1 163 ? 22.123 -6.001 -58.832 1.00 75.50 163 THR A N 1
ATOM 1216 C CA . THR A 1 163 ? 21.634 -5.151 -59.922 1.00 75.50 163 THR A CA 1
ATOM 1217 C C . THR A 1 163 ? 22.728 -4.863 -60.948 1.00 75.50 163 THR A C 1
ATOM 1219 O O . THR A 1 163 ? 22.454 -4.909 -62.142 1.00 75.50 163 THR A O 1
ATOM 1222 N N . GLN A 1 164 ? 23.969 -4.623 -60.513 1.00 74.75 164 GLN A N 1
ATOM 1223 C CA . GLN A 1 164 ? 25.097 -4.383 -61.422 1.00 74.75 164 GLN A CA 1
ATOM 1224 C C . GLN A 1 164 ? 25.438 -5.607 -62.282 1.00 74.75 164 GLN A C 1
ATOM 1226 O O . GLN A 1 164 ? 25.705 -5.452 -63.468 1.00 74.75 164 GLN A O 1
ATOM 1231 N N . ILE A 1 165 ? 25.400 -6.815 -61.712 1.00 75.12 165 ILE A N 1
ATOM 1232 C CA . ILE A 1 165 ? 25.740 -8.056 -62.428 1.00 75.12 165 ILE A CA 1
ATOM 1233 C C . ILE A 1 165 ? 24.598 -8.509 -63.344 1.00 75.12 165 ILE A C 1
ATOM 1235 O O . ILE A 1 165 ? 24.832 -8.987 -64.450 1.00 75.12 165 ILE A O 1
ATOM 1239 N N . THR A 1 166 ? 23.353 -8.412 -62.875 1.00 79.25 166 THR A N 1
ATOM 1240 C CA . THR A 1 166 ? 22.201 -9.038 -63.547 1.00 79.25 166 THR A CA 1
ATOM 1241 C C . THR A 1 166 ? 21.348 -8.061 -64.353 1.00 79.25 166 THR A C 1
ATOM 1243 O O . THR A 1 166 ? 20.492 -8.500 -65.123 1.00 79.25 166 THR A O 1
ATOM 1246 N N . GLY A 1 167 ? 21.524 -6.751 -64.149 1.00 75.50 167 GLY A N 1
ATOM 12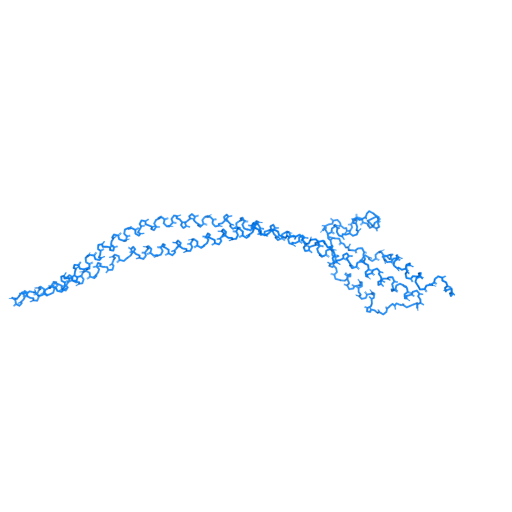47 C CA . GLY A 1 167 ? 20.652 -5.708 -64.692 1.00 75.50 167 GLY A CA 1
ATOM 1248 C C . GLY A 1 167 ? 19.230 -5.713 -64.115 1.00 75.50 167 GLY A C 1
ATOM 1249 O O . GLY A 1 167 ? 18.362 -5.015 -64.634 1.00 75.50 167 GLY A O 1
ATOM 1250 N N . LYS A 1 168 ? 18.959 -6.514 -63.074 1.00 75.19 168 LYS A N 1
ATOM 1251 C CA . LYS A 1 168 ? 17.633 -6.695 -62.466 1.00 75.19 168 LYS A CA 1
ATOM 1252 C C . LYS A 1 168 ? 17.661 -6.340 -60.984 1.00 75.19 168 LYS A C 1
ATOM 1254 O O . LYS A 1 168 ? 18.658 -6.582 -60.312 1.00 75.19 168 LYS A O 1
ATOM 1259 N N . SER A 1 169 ? 16.546 -5.846 -60.453 1.00 66.75 169 SER A N 1
ATOM 1260 C CA . SER A 1 169 ? 16.370 -5.681 -59.006 1.00 66.75 169 SER A CA 1
ATOM 1261 C C . SER A 1 169 ? 16.429 -7.034 -58.284 1.00 66.75 169 SER A C 1
ATOM 1263 O O . SER A 1 169 ? 16.051 -8.072 -58.838 1.00 66.75 169 SER A O 1
ATOM 1265 N N . VAL A 1 170 ? 16.902 -7.029 -57.035 1.00 64.69 170 VAL A N 1
ATOM 1266 C CA . VAL A 1 170 ? 16.800 -8.195 -56.141 1.00 64.69 170 VAL A CA 1
ATOM 1267 C C . VAL A 1 170 ? 15.316 -8.523 -55.921 1.00 64.69 170 VAL A C 1
ATOM 1269 O O . VAL A 1 170 ? 14.528 -7.585 -55.801 1.00 64.69 170 VAL A O 1
ATOM 1272 N N . PRO A 1 171 ? 14.913 -9.807 -55.848 1.00 64.06 171 PRO A N 1
ATOM 1273 C CA . PRO A 1 171 ? 13.544 -10.187 -55.498 1.00 64.06 171 PRO A CA 1
ATOM 1274 C C . PRO A 1 171 ? 13.022 -9.430 -54.260 1.00 64.06 171 PRO A C 1
ATOM 1276 O O . PRO A 1 171 ? 13.753 -9.256 -53.281 1.00 64.06 171 PRO A O 1
ATOM 1279 N N . ALA A 1 172 ? 11.769 -8.967 -54.337 1.00 52.66 172 ALA A N 1
ATOM 1280 C CA . ALA A 1 172 ? 11.168 -7.943 -53.469 1.00 52.66 172 ALA A CA 1
ATOM 1281 C C . ALA A 1 172 ? 11.230 -8.234 -51.955 1.00 52.66 172 ALA A C 1
ATOM 1283 O O . ALA A 1 172 ? 11.243 -7.301 -51.152 1.00 52.66 172 ALA A O 1
ATOM 1284 N N . ASP A 1 173 ? 11.367 -9.502 -51.562 1.00 54.66 173 ASP A N 1
ATOM 1285 C CA . ASP A 1 173 ? 11.458 -9.921 -50.158 1.00 54.66 173 ASP A CA 1
ATOM 1286 C C . ASP A 1 173 ? 12.790 -9.532 -49.477 1.00 54.66 173 ASP A C 1
ATOM 1288 O O . ASP A 1 173 ? 12.921 -9.653 -48.261 1.00 54.66 173 ASP A O 1
ATOM 1292 N N . GLY A 1 174 ? 13.801 -9.078 -50.235 1.00 53.97 174 GLY A N 1
ATOM 1293 C CA . GLY A 1 174 ? 15.159 -8.848 -49.721 1.00 53.97 174 GLY A CA 1
ATOM 1294 C C . GLY A 1 174 ? 15.495 -7.407 -49.306 1.00 53.97 174 GLY A C 1
ATOM 1295 O O . GLY A 1 174 ? 15.847 -7.155 -48.156 1.00 53.97 174 GLY A O 1
ATOM 1296 N N . ARG A 1 175 ? 15.472 -6.455 -50.252 1.00 54.81 175 ARG A N 1
ATOM 1297 C CA . ARG A 1 175 ? 16.008 -5.084 -50.054 1.00 54.81 175 ARG A CA 1
ATOM 1298 C C . ARG A 1 175 ? 14.911 -4.035 -49.900 1.00 54.81 175 ARG A C 1
ATOM 1300 O O . ARG A 1 175 ? 14.929 -3.282 -48.931 1.00 54.81 175 ARG A O 1
ATOM 1307 N N . GLU A 1 176 ? 13.992 -3.969 -50.862 1.00 53.47 176 GLU A N 1
ATOM 1308 C CA . GLU A 1 176 ? 12.922 -2.964 -50.879 1.00 53.47 176 GLU A CA 1
ATOM 1309 C C . GLU A 1 176 ? 11.922 -3.224 -49.751 1.00 53.47 176 GLU A C 1
ATOM 1311 O O . GLU A 1 176 ? 11.730 -2.335 -48.933 1.00 53.47 176 GLU A O 1
ATOM 1316 N N . GLY A 1 177 ? 11.433 -4.457 -49.566 1.00 57.28 177 GLY A N 1
ATOM 1317 C CA . GLY A 1 177 ? 10.517 -4.779 -48.464 1.00 57.28 177 GLY A CA 1
ATOM 1318 C C . GLY A 1 177 ? 11.090 -4.532 -47.059 1.00 57.28 177 GLY A C 1
ATOM 1319 O O . GLY A 1 177 ? 10.371 -4.076 -46.170 1.00 57.28 177 GLY A O 1
ATOM 1320 N N . LEU A 1 178 ? 12.392 -4.763 -46.846 1.00 58.94 178 LEU A N 1
ATOM 1321 C CA . LEU A 1 178 ? 13.040 -4.522 -45.552 1.00 58.94 178 LEU A CA 1
ATOM 1322 C C . LEU A 1 178 ? 13.283 -3.027 -45.304 1.00 58.94 178 LEU A C 1
ATOM 1324 O O . LEU A 1 178 ? 12.934 -2.522 -44.241 1.00 58.94 178 LEU A O 1
ATOM 1328 N N . LEU A 1 179 ? 13.869 -2.301 -46.261 1.00 58.34 179 LEU A N 1
ATOM 1329 C CA . LEU A 1 179 ? 14.165 -0.875 -46.089 1.00 58.34 179 LEU A CA 1
ATOM 1330 C C . LEU A 1 179 ? 12.895 -0.021 -46.114 1.00 58.34 179 LEU A C 1
ATOM 1332 O O . LEU A 1 179 ? 12.768 0.889 -45.298 1.00 58.34 179 LEU A O 1
ATOM 1336 N N . GLU A 1 180 ? 11.938 -0.316 -46.995 1.00 55.97 180 GLU A N 1
ATOM 1337 C CA . GLU A 1 180 ? 10.628 0.343 -47.008 1.00 55.97 180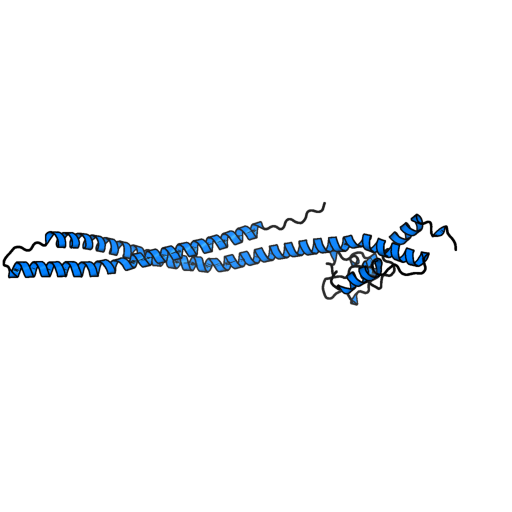 GLU A CA 1
ATOM 1338 C C . GLU A 1 180 ? 9.779 -0.061 -45.805 1.00 55.97 180 GLU A C 1
ATOM 1340 O O . GLU A 1 180 ? 9.091 0.792 -45.259 1.00 55.97 180 GLU A O 1
ATOM 1345 N N . GLY A 1 181 ? 9.881 -1.300 -45.312 1.00 56.56 181 GLY A N 1
ATOM 1346 C CA . GLY A 1 181 ? 9.247 -1.714 -44.058 1.00 56.56 181 GLY A CA 1
ATOM 1347 C C . GLY A 1 181 ? 9.803 -0.961 -42.845 1.00 56.56 181 GLY A C 1
ATOM 1348 O O . GLY A 1 181 ? 9.047 -0.432 -42.031 1.00 56.56 181 GLY A O 1
ATOM 1349 N N . LEU A 1 182 ? 11.130 -0.827 -42.748 1.00 58.31 182 LEU A N 1
ATOM 1350 C CA . LEU A 1 182 ? 11.787 -0.081 -41.670 1.00 58.31 182 LEU A CA 1
ATOM 1351 C C . LEU A 1 182 ? 11.513 1.435 -41.763 1.00 58.31 182 LEU A C 1
ATOM 1353 O O . LEU A 1 182 ? 11.353 2.084 -40.727 1.00 58.31 182 LEU A O 1
ATOM 1357 N N . ARG A 1 183 ? 11.398 1.994 -42.979 1.00 54.12 183 ARG A N 1
ATOM 1358 C CA . ARG A 1 183 ? 11.012 3.400 -43.233 1.00 54.12 183 ARG A CA 1
ATOM 1359 C C . ARG A 1 183 ? 9.524 3.662 -42.983 1.00 54.12 183 ARG A C 1
ATOM 1361 O O . ARG A 1 183 ? 9.182 4.650 -42.339 1.00 54.12 183 ARG A O 1
ATOM 1368 N N . GLY A 1 184 ? 8.650 2.771 -43.444 1.00 46.88 184 GLY A N 1
ATOM 1369 C CA . GLY A 1 184 ? 7.193 2.857 -43.323 1.00 46.88 184 GLY A CA 1
ATOM 1370 C C . GLY A 1 184 ? 6.698 2.731 -41.884 1.00 46.88 184 GLY A C 1
ATOM 1371 O O . GLY A 1 184 ? 5.672 3.309 -41.537 1.00 46.88 184 GLY A O 1
ATOM 1372 N N . MET A 1 185 ? 7.463 2.070 -41.009 1.00 51.47 185 MET A N 1
ATOM 1373 C CA . MET A 1 185 ? 7.176 2.056 -39.574 1.00 51.47 185 MET A CA 1
ATOM 1374 C C . MET A 1 185 ? 7.403 3.410 -38.883 1.00 51.47 185 MET A C 1
ATOM 1376 O O . MET A 1 185 ? 6.934 3.571 -37.762 1.00 51.47 185 MET A O 1
ATOM 1380 N N . GLY A 1 186 ? 8.123 4.377 -39.478 1.00 42.16 186 GLY A N 1
ATOM 1381 C CA . GLY A 1 186 ? 8.311 5.740 -38.937 1.00 42.16 186 GLY A CA 1
ATOM 1382 C C . GLY A 1 186 ? 8.918 5.850 -37.520 1.00 42.16 186 GLY A C 1
ATOM 1383 O O . GLY A 1 186 ? 9.038 6.955 -36.980 1.00 42.16 186 GLY A O 1
ATOM 1384 N N . ALA A 1 187 ? 9.292 4.720 -36.909 1.00 45.44 187 ALA A N 1
ATOM 1385 C CA . ALA A 1 187 ? 9.412 4.547 -35.458 1.00 45.44 187 ALA A CA 1
ATOM 1386 C C . ALA A 1 187 ? 10.847 4.346 -34.955 1.00 45.44 187 ALA A C 1
ATOM 1388 O O . ALA A 1 187 ? 11.082 4.356 -33.748 1.00 45.44 187 ALA A O 1
ATOM 1389 N N . LEU A 1 188 ? 11.827 4.203 -35.846 1.00 55.19 188 LEU A N 1
ATOM 1390 C CA . LEU A 1 188 ? 13.233 4.068 -35.464 1.00 55.19 188 LEU A CA 1
ATOM 1391 C C . LEU A 1 188 ? 13.836 5.453 -35.234 1.00 55.19 188 LEU A C 1
ATOM 1393 O O . LEU A 1 188 ? 14.629 5.959 -36.026 1.00 55.19 188 LEU A O 1
ATOM 1397 N N . ARG A 1 189 ? 13.393 6.091 -34.150 1.00 58.25 189 ARG A N 1
ATOM 1398 C CA . ARG A 1 189 ? 13.958 7.348 -33.671 1.00 58.25 189 ARG A CA 1
ATOM 1399 C C . ARG A 1 189 ? 14.803 7.078 -32.438 1.00 58.25 189 ARG A C 1
ATOM 1401 O O . ARG A 1 189 ? 14.299 6.529 -31.465 1.00 58.25 189 ARG A O 1
ATOM 1408 N N . VAL A 1 190 ? 16.067 7.479 -32.467 1.00 55.31 190 VAL A N 1
ATOM 1409 C CA . VAL A 1 190 ? 17.016 7.266 -31.364 1.00 55.31 190 VAL A CA 1
ATOM 1410 C C . VAL A 1 190 ? 17.417 8.593 -30.720 1.00 55.31 190 VAL A C 1
ATOM 1412 O O . VAL A 1 190 ? 17.314 9.657 -31.336 1.00 55.31 190 VAL A O 1
ATOM 1415 N N . ARG A 1 191 ? 17.879 8.547 -29.465 1.00 57.72 191 ARG A N 1
ATOM 1416 C CA . ARG A 1 191 ? 18.508 9.701 -28.801 1.00 57.72 191 ARG A CA 1
ATOM 1417 C C . ARG A 1 191 ? 19.744 10.165 -29.567 1.00 57.72 191 ARG A C 1
ATOM 1419 O O . ARG A 1 191 ? 20.420 9.353 -30.197 1.00 57.72 191 ARG A O 1
ATOM 1426 N N . TRP A 1 192 ? 20.080 11.451 -29.437 1.00 59.84 192 TRP A N 1
ATOM 1427 C CA . TRP A 1 192 ? 21.254 12.061 -30.078 1.00 59.84 192 TRP A CA 1
ATOM 1428 C C . TRP A 1 192 ? 22.545 11.263 -29.871 1.00 59.84 192 TRP A C 1
ATOM 1430 O O . TRP A 1 192 ? 23.310 11.073 -30.809 1.00 59.84 192 TRP A O 1
ATOM 1440 N N . ASP A 1 193 ? 22.759 10.731 -28.667 1.00 59.91 193 ASP A N 1
ATOM 1441 C CA . ASP A 1 193 ? 23.973 9.980 -28.335 1.00 59.91 193 ASP A CA 1
ATOM 1442 C C . ASP A 1 193 ? 24.175 8.699 -29.145 1.00 59.91 193 ASP A C 1
ATOM 1444 O O . ASP A 1 193 ? 25.315 8.268 -29.321 1.00 59.91 193 ASP A O 1
ATOM 1448 N N . PHE A 1 194 ? 23.085 8.128 -29.657 1.00 55.19 194 PHE A N 1
ATOM 1449 C CA . PHE A 1 194 ? 23.080 6.951 -30.525 1.00 55.19 194 PHE A CA 1
ATOM 1450 C C . PHE A 1 194 ? 22.846 7.319 -31.991 1.00 55.19 194 PHE A C 1
ATOM 1452 O O . PHE A 1 194 ? 22.826 6.442 -32.851 1.00 55.19 194 PHE A O 1
ATOM 1459 N N . SER A 1 195 ? 22.672 8.608 -32.287 1.00 58.00 195 SER A N 1
ATOM 1460 C CA . SER A 1 195 ? 22.516 9.081 -33.649 1.00 58.00 195 SER A CA 1
ATOM 1461 C C . SER A 1 195 ? 23.875 9.101 -34.353 1.00 58.00 195 SER A C 1
ATOM 1463 O O . SER A 1 195 ? 24.831 9.687 -33.835 1.00 58.00 195 SER A O 1
ATOM 1465 N N . PRO A 1 196 ? 23.988 8.542 -35.568 1.00 56.78 196 PRO A N 1
ATOM 1466 C CA . PRO A 1 196 ? 25.197 8.672 -36.379 1.00 56.78 196 PRO A CA 1
ATOM 1467 C C . PRO A 1 196 ? 25.512 10.138 -36.737 1.00 56.78 196 PRO A C 1
ATOM 1469 O O . PRO A 1 196 ? 26.671 10.457 -36.992 1.00 56.78 196 PRO A O 1
ATOM 1472 N N . LEU A 1 197 ? 24.523 11.040 -36.642 1.00 55.28 197 LEU A N 1
ATOM 1473 C CA . LEU A 1 197 ? 24.686 12.497 -36.752 1.00 55.28 197 LEU A CA 1
ATOM 1474 C C . LEU A 1 197 ? 25.557 13.113 -35.650 1.00 55.28 197 LEU A C 1
ATOM 1476 O O . LEU A 1 197 ? 26.009 14.243 -35.791 1.00 55.28 197 LEU A O 1
ATOM 1480 N N . LYS A 1 198 ? 25.834 12.396 -34.556 1.00 58.62 198 LYS A N 1
ATOM 1481 C CA . LYS A 1 198 ? 26.796 12.850 -33.545 1.00 58.62 198 LYS A CA 1
ATOM 1482 C C . LYS A 1 198 ? 28.212 12.988 -34.111 1.00 58.62 198 LYS A C 1
ATOM 1484 O O . LYS A 1 198 ? 29.020 13.738 -33.565 1.00 58.62 198 LYS A O 1
ATOM 1489 N N . ARG A 1 199 ? 28.539 12.265 -35.188 1.00 54.66 199 ARG A N 1
ATOM 1490 C CA . ARG A 1 199 ? 29.835 12.396 -35.856 1.00 54.66 199 ARG A CA 1
ATOM 1491 C C . ARG A 1 199 ? 29.804 13.574 -36.826 1.00 54.66 199 ARG A C 1
ATOM 1493 O O . ARG A 1 199 ? 28.936 13.635 -37.689 1.00 54.66 199 ARG A O 1
ATOM 1500 N N . ALA A 1 200 ? 30.771 14.482 -36.708 1.00 54.91 200 ALA A N 1
ATOM 1501 C CA . ALA A 1 200 ? 30.817 15.710 -37.504 1.00 54.91 200 ALA A CA 1
ATOM 1502 C C . ALA A 1 200 ? 30.937 15.457 -39.021 1.00 54.91 200 ALA A C 1
ATOM 1504 O O . ALA A 1 200 ? 30.360 16.198 -39.811 1.00 54.91 200 ALA A O 1
ATOM 1505 N N . ASP A 1 201 ? 31.640 14.394 -39.425 1.00 54.22 201 ASP A N 1
ATOM 1506 C CA . ASP A 1 201 ? 31.781 13.971 -40.824 1.00 54.22 201 ASP A CA 1
ATOM 1507 C C . ASP A 1 201 ? 30.453 13.489 -41.416 1.00 54.22 201 ASP A C 1
ATOM 1509 O O . ASP A 1 201 ? 30.114 13.818 -42.549 1.00 54.22 201 ASP A O 1
ATOM 1513 N N . VAL A 1 202 ? 29.671 12.761 -40.621 1.00 51.16 202 VAL A N 1
ATOM 1514 C CA . VAL A 1 202 ? 28.337 12.297 -40.999 1.00 51.16 202 VAL A CA 1
ATOM 1515 C C . VAL A 1 202 ? 27.364 13.476 -40.997 1.00 51.16 202 VAL A C 1
ATOM 1517 O O . VAL A 1 202 ? 26.711 13.699 -42.005 1.00 51.16 202 VAL A O 1
ATOM 1520 N N . ALA A 1 203 ? 27.333 14.288 -39.935 1.00 54.34 203 ALA A N 1
ATOM 1521 C CA . ALA A 1 203 ? 26.444 15.445 -39.777 1.00 54.34 203 ALA A CA 1
ATOM 1522 C C . ALA A 1 203 ? 26.5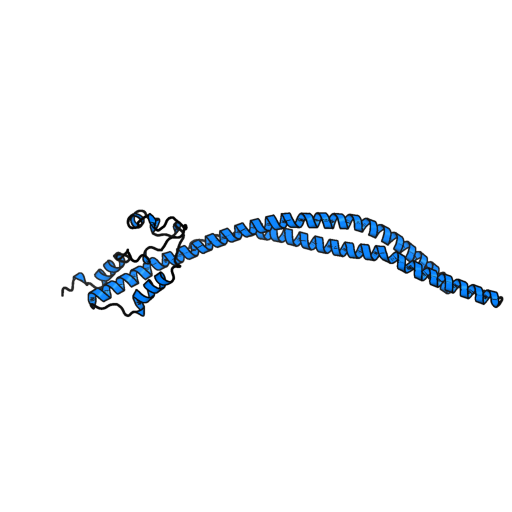40 16.471 -40.914 1.00 54.34 203 ALA A C 1
ATOM 1524 O O . ALA A 1 203 ? 25.525 17.040 -41.298 1.00 54.34 203 ALA A O 1
ATOM 1525 N N . ALA A 1 204 ? 27.739 16.686 -41.468 1.00 52.75 204 ALA A N 1
ATOM 1526 C CA . ALA A 1 204 ? 27.974 17.616 -42.576 1.00 52.75 204 ALA A CA 1
ATOM 1527 C C . ALA A 1 204 ? 27.155 17.293 -43.842 1.00 52.75 204 ALA A C 1
ATOM 1529 O O . ALA A 1 204 ? 26.976 18.161 -44.692 1.00 52.75 204 ALA A O 1
ATOM 1530 N N . HIS A 1 205 ? 26.646 16.064 -43.952 1.00 45.12 205 HIS A N 1
ATOM 1531 C CA . HIS A 1 205 ? 25.818 15.605 -45.064 1.00 45.12 205 HIS A CA 1
ATOM 1532 C C . HIS A 1 205 ? 24.307 15.808 -44.816 1.00 45.12 205 HIS A C 1
ATOM 1534 O O . HIS A 1 205 ? 23.514 15.511 -45.704 1.00 45.12 205 HIS A O 1
ATOM 1540 N N . TYR A 1 206 ? 23.892 16.322 -43.647 1.00 46.50 206 TYR A N 1
ATOM 1541 C CA . TYR A 1 206 ? 22.482 16.477 -43.258 1.00 46.50 206 TYR A CA 1
ATOM 1542 C C . TYR A 1 206 ? 22.127 17.952 -43.039 1.00 46.50 206 TYR A C 1
ATOM 1544 O O . TYR A 1 206 ? 22.809 18.672 -42.311 1.00 46.50 206 TYR A O 1
ATOM 1552 N N . ALA A 1 207 ? 21.027 18.411 -43.646 1.00 45.72 207 ALA A N 1
ATOM 1553 C CA . ALA A 1 207 ? 20.547 19.782 -43.477 1.00 45.72 207 ALA A CA 1
ATOM 1554 C C . ALA A 1 207 ? 19.967 19.999 -42.054 1.00 45.72 207 ALA A C 1
ATOM 1556 O O . ALA A 1 207 ? 19.143 19.194 -41.613 1.00 45.72 207 ALA A O 1
ATOM 1557 N N . PRO A 1 208 ? 20.334 21.077 -41.328 1.00 46.06 208 PRO A N 1
ATOM 1558 C CA . PRO A 1 208 ? 19.956 21.279 -39.918 1.00 46.06 208 PRO A CA 1
ATOM 1559 C C . PRO A 1 208 ? 18.451 21.456 -39.650 1.00 46.06 208 PRO A C 1
ATOM 1561 O O . PRO A 1 208 ? 17.991 21.245 -38.527 1.00 46.06 208 PRO A O 1
ATOM 1564 N N . GLU A 1 209 ? 17.680 21.862 -40.659 1.00 46.62 209 GLU A N 1
ATOM 1565 C CA . GLU A 1 209 ? 16.324 22.404 -40.492 1.00 46.62 209 GLU A CA 1
ATOM 1566 C C . GLU A 1 209 ? 15.258 21.340 -40.173 1.00 46.62 209 GLU A C 1
ATOM 1568 O O . GLU A 1 209 ? 14.217 21.662 -39.606 1.00 46.62 209 GLU A O 1
ATOM 1573 N N . SER A 1 210 ? 15.509 20.058 -40.460 1.00 45.31 210 SER A N 1
ATOM 1574 C CA . SER A 1 210 ? 14.505 18.990 -40.301 1.00 45.31 210 SER A CA 1
ATOM 1575 C C . SER A 1 210 ? 14.523 18.289 -38.931 1.00 45.31 210 SER A C 1
ATOM 1577 O O . SER A 1 210 ? 13.656 17.458 -38.662 1.00 45.31 210 SER A O 1
ATOM 1579 N N . TYR A 1 211 ? 15.498 18.588 -38.059 1.00 49.91 211 TYR A N 1
ATOM 1580 C CA . TYR A 1 211 ? 15.876 17.677 -36.962 1.00 49.91 211 TYR A CA 1
ATOM 1581 C C . TYR A 1 211 ? 15.836 18.269 -35.542 1.00 49.91 211 TYR A C 1
ATOM 1583 O O . TYR A 1 211 ? 15.996 17.531 -34.570 1.00 49.91 211 TYR A O 1
ATOM 1591 N N . GLN A 1 212 ? 15.605 19.575 -35.380 1.00 44.06 212 GLN A N 1
ATOM 1592 C CA . GLN A 1 212 ? 15.796 20.254 -34.086 1.00 44.06 212 GLN A CA 1
ATOM 1593 C C . GLN A 1 212 ? 14.587 20.217 -33.128 1.00 44.06 212 GLN A C 1
ATOM 1595 O O . GLN A 1 212 ? 14.734 20.553 -31.957 1.00 44.06 212 GLN A O 1
ATOM 1600 N N . GLY A 1 213 ? 13.400 19.782 -33.568 1.00 40.25 213 GLY A N 1
ATOM 1601 C CA . GLY A 1 213 ? 12.161 20.009 -32.805 1.00 40.25 213 GLY A CA 1
ATOM 1602 C C . GLY A 1 213 ? 11.807 19.006 -31.694 1.00 40.25 213 GLY A C 1
ATOM 1603 O O . GLY A 1 213 ? 10.995 19.341 -30.839 1.00 40.25 213 GLY A O 1
ATOM 1604 N N . ALA A 1 214 ? 12.353 17.781 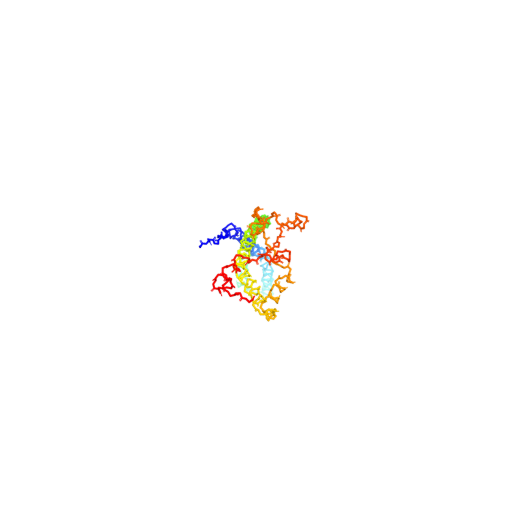-31.689 1.00 44.16 214 ALA A N 1
ATOM 1605 C CA . ALA A 1 214 ? 11.805 16.692 -30.855 1.00 44.16 214 ALA A CA 1
ATOM 1606 C C . ALA A 1 214 ? 12.833 15.818 -30.107 1.00 44.16 214 ALA A C 1
ATOM 1608 O O . ALA A 1 214 ? 12.452 14.797 -29.536 1.00 44.16 214 ALA A O 1
ATOM 1609 N N . GLY A 1 215 ? 14.129 16.159 -30.131 1.00 45.19 215 GLY A N 1
ATOM 1610 C CA . GLY A 1 215 ? 15.179 15.412 -29.409 1.00 45.19 215 GLY A CA 1
ATOM 1611 C C . GLY A 1 215 ? 15.353 13.937 -29.823 1.00 45.19 215 GLY A C 1
ATOM 1612 O O . GLY A 1 215 ? 16.020 13.172 -29.128 1.00 45.19 215 GLY A O 1
ATOM 1613 N N . ARG A 1 216 ? 14.749 13.524 -30.942 1.00 48.50 216 ARG A N 1
ATOM 1614 C CA . ARG A 1 216 ? 14.679 12.144 -31.438 1.00 48.50 216 ARG A CA 1
ATOM 1615 C C . ARG A 1 216 ? 15.050 12.133 -32.924 1.00 48.50 216 ARG A C 1
ATOM 1617 O O . ARG A 1 216 ? 14.383 12.793 -33.716 1.00 48.50 216 ARG A O 1
ATOM 1624 N N . PHE A 1 217 ? 16.102 11.402 -33.290 1.00 54.53 217 PHE A N 1
ATOM 1625 C CA . PHE A 1 217 ? 16.753 11.469 -34.607 1.00 54.53 217 PHE A CA 1
ATOM 1626 C C . PHE A 1 217 ? 16.519 10.198 -35.430 1.00 54.53 217 PHE A C 1
ATOM 1628 O O . PHE A 1 217 ? 16.482 9.100 -34.874 1.00 54.53 217 PHE A O 1
ATOM 1635 N N . VAL A 1 218 ? 16.378 10.352 -36.751 1.00 53.50 218 VAL A N 1
ATOM 1636 C CA . VAL A 1 218 ? 16.306 9.242 -37.717 1.00 53.50 218 VAL A CA 1
ATOM 1637 C C . VAL A 1 218 ? 17.698 8.627 -37.881 1.00 53.50 218 VAL A C 1
ATOM 1639 O O . VAL A 1 218 ? 18.702 9.336 -37.913 1.00 53.50 218 VAL A O 1
ATOM 1642 N N . VAL A 1 219 ? 17.772 7.300 -37.953 1.00 55.59 219 VAL A N 1
ATOM 1643 C CA . VAL A 1 219 ? 19.035 6.567 -38.131 1.00 55.59 219 VAL A CA 1
ATOM 1644 C C . VAL A 1 219 ? 19.530 6.722 -39.573 1.00 55.59 219 VAL A C 1
ATOM 1646 O O . VAL A 1 219 ? 18.733 6.590 -40.495 1.00 55.59 219 VAL A O 1
ATOM 1649 N N . ALA A 1 220 ? 20.835 6.940 -39.782 1.00 56.38 220 ALA A N 1
ATOM 1650 C CA . ALA A 1 220 ? 21.430 7.234 -41.099 1.00 56.38 220 ALA A CA 1
ATOM 1651 C C . ALA A 1 220 ? 20.977 6.298 -42.236 1.00 56.38 220 ALA A C 1
ATOM 1653 O O . ALA A 1 220 ? 20.677 6.751 -43.329 1.00 56.38 220 ALA A O 1
ATOM 1654 N N . TRP A 1 221 ? 20.875 4.990 -41.996 1.00 53.72 221 TRP A N 1
ATOM 1655 C CA . TRP A 1 221 ? 20.512 4.018 -43.037 1.00 53.72 221 TRP A CA 1
ATOM 1656 C C . TRP A 1 221 ? 19.030 4.039 -43.451 1.00 53.72 221 TRP A C 1
ATOM 1658 O O . TRP A 1 221 ? 18.647 3.383 -44.420 1.00 53.72 221 TRP A O 1
ATOM 1668 N N . LEU A 1 222 ? 18.187 4.794 -42.742 1.00 53.53 222 LEU A N 1
ATOM 1669 C CA . LEU A 1 222 ? 16.788 5.026 -43.105 1.00 53.53 222 LEU A CA 1
ATOM 1670 C C . LEU A 1 222 ? 16.605 6.238 -44.020 1.00 53.53 222 LEU A C 1
ATOM 1672 O O . LEU A 1 222 ? 15.543 6.343 -44.634 1.00 53.53 222 LEU A O 1
ATOM 1676 N N . ASP A 1 223 ? 17.604 7.116 -44.146 1.00 53.19 223 ASP A N 1
ATOM 1677 C CA . ASP A 1 223 ? 17.505 8.335 -44.947 1.00 53.19 223 ASP A CA 1
ATOM 1678 C C . ASP A 1 223 ? 17.510 8.005 -46.457 1.00 53.19 223 ASP A C 1
ATOM 1680 O O . ASP A 1 223 ? 18.466 7.404 -46.957 1.00 53.19 223 ASP A O 1
ATOM 1684 N N . PRO A 1 224 ? 16.452 8.356 -47.211 1.00 50.62 224 PRO A N 1
ATOM 1685 C CA . PRO A 1 224 ? 16.391 8.113 -48.651 1.00 50.62 224 PRO A CA 1
ATOM 1686 C C . PRO A 1 224 ? 17.373 8.968 -49.472 1.00 50.62 224 PRO A C 1
ATOM 1688 O O . PRO A 1 224 ? 17.598 8.648 -50.637 1.00 50.62 224 PRO A O 1
ATOM 1691 N N . SER A 1 225 ? 17.973 10.020 -48.900 1.00 45.97 225 SER A N 1
ATOM 1692 C CA . SER A 1 225 ? 18.963 10.877 -49.572 1.00 45.97 225 SER A CA 1
ATOM 1693 C C . SER A 1 225 ? 20.395 10.318 -49.546 1.00 45.97 225 SER A C 1
ATOM 1695 O O . SER A 1 225 ? 21.251 10.779 -50.300 1.00 45.97 225 SER A O 1
ATOM 1697 N N . LEU A 1 226 ? 20.658 9.281 -48.742 1.00 48.50 226 LEU A N 1
ATOM 1698 C CA . LEU A 1 226 ? 21.978 8.660 -48.591 1.00 48.50 226 LEU A CA 1
ATOM 1699 C C . LEU A 1 226 ? 22.120 7.410 -49.459 1.00 48.50 226 LEU A C 1
ATOM 1701 O O . LEU A 1 226 ? 22.165 6.280 -48.968 1.00 48.50 226 LEU A O 1
ATOM 1705 N N . ALA A 1 227 ? 22.238 7.625 -50.768 1.00 50.38 227 ALA A N 1
ATOM 1706 C CA . ALA A 1 227 ? 22.466 6.561 -51.748 1.00 50.38 227 ALA A CA 1
ATOM 1707 C C . ALA A 1 227 ? 23.776 5.764 -51.520 1.00 50.38 227 ALA A C 1
ATOM 1709 O O . ALA A 1 227 ? 23.897 4.644 -52.016 1.00 50.38 227 ALA A O 1
ATOM 1710 N N . ASP A 1 228 ? 24.715 6.303 -50.731 1.00 53.06 228 ASP A N 1
ATOM 1711 C CA . ASP A 1 228 ? 26.066 5.757 -50.523 1.00 53.06 228 ASP A CA 1
ATOM 1712 C C . ASP A 1 228 ? 26.232 4.914 -49.237 1.00 53.06 228 ASP A C 1
ATOM 1714 O O . ASP A 1 228 ? 27.335 4.452 -48.921 1.00 53.06 228 ASP A O 1
ATOM 1718 N N . PHE A 1 229 ? 25.159 4.676 -48.470 1.00 49.44 229 PHE A N 1
ATOM 1719 C CA . PHE A 1 229 ? 25.222 3.804 -47.291 1.00 49.44 229 PHE A CA 1
ATOM 1720 C C . PHE A 1 229 ? 25.561 2.353 -47.700 1.00 49.44 229 PHE A C 1
ATOM 1722 O O . PHE A 1 229 ? 24.843 1.729 -48.479 1.00 49.44 229 PHE A O 1
ATOM 1729 N N . GLY A 1 230 ? 26.667 1.804 -47.180 1.00 50.28 230 GLY A N 1
ATOM 1730 C CA . GLY A 1 230 ? 27.191 0.484 -47.565 1.00 50.28 230 GLY A CA 1
ATOM 1731 C C . GLY A 1 230 ? 28.255 0.494 -48.674 1.00 50.28 230 GLY A C 1
ATOM 1732 O O . GLY A 1 230 ? 28.647 -0.568 -49.157 1.00 50.28 230 GLY A O 1
ATOM 1733 N N . ALA A 1 231 ? 28.749 1.667 -49.097 1.00 61.22 231 ALA A N 1
ATOM 1734 C CA . ALA A 1 231 ? 29.779 1.782 -50.139 1.00 61.22 231 ALA A CA 1
ATOM 1735 C C . ALA A 1 231 ? 31.101 1.066 -49.792 1.00 61.22 231 ALA A C 1
ATOM 1737 O O . ALA A 1 231 ? 31.788 0.555 -50.680 1.00 61.22 231 ALA A O 1
ATOM 1738 N N . ARG A 1 232 ? 31.456 0.988 -48.502 1.00 58.81 232 ARG A N 1
ATOM 1739 C CA . ARG A 1 232 ? 32.646 0.262 -48.036 1.00 58.81 232 ARG A CA 1
ATOM 1740 C C . ARG A 1 232 ? 32.464 -1.250 -48.185 1.00 58.81 232 ARG A C 1
ATOM 1742 O O . ARG A 1 232 ? 33.315 -1.910 -48.769 1.00 58.81 232 ARG A O 1
ATOM 1749 N N . GLU A 1 233 ? 31.332 -1.775 -47.738 1.00 56.84 233 GLU A N 1
ATOM 1750 C CA . GLU A 1 233 ? 30.953 -3.183 -47.862 1.00 56.84 233 GLU A CA 1
ATOM 1751 C C . GLU A 1 233 ? 30.803 -3.584 -49.335 1.00 56.84 233 GLU A C 1
ATOM 1753 O O . GLU A 1 233 ? 31.176 -4.690 -49.721 1.00 56.84 233 GLU A O 1
ATOM 1758 N N . LEU A 1 234 ? 30.318 -2.669 -50.182 1.00 51.31 234 LEU A N 1
ATOM 1759 C CA . LEU A 1 234 ? 30.253 -2.852 -51.631 1.00 51.31 234 LEU A CA 1
ATOM 1760 C C . LEU A 1 234 ? 31.649 -2.974 -52.252 1.00 51.31 234 LEU A C 1
ATOM 1762 O O . LEU A 1 234 ? 31.856 -3.837 -53.103 1.00 51.31 234 LEU A O 1
ATOM 1766 N N . LYS A 1 235 ? 32.612 -2.151 -51.822 1.00 62.47 235 LYS A N 1
ATOM 1767 C CA . LYS A 1 235 ? 34.011 -2.238 -52.265 1.00 62.47 235 LYS A CA 1
ATOM 1768 C C . LYS A 1 235 ? 34.646 -3.575 -51.872 1.00 62.47 235 LYS A C 1
ATOM 1770 O O . LYS A 1 235 ? 35.279 -4.213 -52.711 1.00 62.47 235 LYS A O 1
ATOM 1775 N N . ASP A 1 236 ? 34.431 -4.017 -50.636 1.00 58.69 236 ASP A N 1
ATOM 1776 C CA . ASP A 1 236 ? 34.943 -5.302 -50.147 1.00 58.69 236 ASP A CA 1
ATOM 1777 C C . ASP A 1 236 ? 34.305 -6.485 -50.906 1.00 58.69 236 ASP A C 1
ATOM 1779 O O . ASP A 1 236 ? 34.993 -7.440 -51.272 1.00 58.69 236 ASP A O 1
ATOM 1783 N N . LEU A 1 237 ? 33.009 -6.397 -51.236 1.00 47.47 237 LEU A N 1
ATOM 1784 C CA . LEU A 1 237 ? 32.312 -7.381 -52.073 1.00 47.47 237 LEU A CA 1
ATOM 1785 C C . LEU A 1 237 ? 32.805 -7.392 -53.530 1.00 47.47 237 LEU A C 1
ATOM 1787 O O . LEU A 1 237 ? 32.943 -8.472 -54.101 1.00 47.47 237 LEU A O 1
ATOM 1791 N N . ARG A 1 238 ? 33.106 -6.232 -54.136 1.00 52.53 238 ARG A N 1
ATOM 1792 C CA . ARG A 1 238 ? 33.696 -6.151 -55.492 1.00 52.53 238 ARG A CA 1
ATOM 1793 C C . ARG A 1 238 ? 35.048 -6.845 -55.563 1.00 52.53 238 ARG A C 1
ATOM 1795 O O . ARG A 1 238 ? 35.283 -7.616 -56.491 1.00 52.53 238 ARG A O 1
ATOM 1802 N N . ALA A 1 239 ? 35.894 -6.612 -54.561 1.00 55.94 239 ALA A N 1
ATOM 1803 C CA . ALA A 1 239 ? 37.202 -7.243 -54.456 1.00 55.94 239 ALA A CA 1
ATOM 1804 C C . ALA A 1 239 ? 37.091 -8.767 -54.280 1.00 55.94 239 ALA A C 1
ATOM 1806 O O . ALA A 1 239 ? 37.809 -9.517 -54.938 1.00 55.94 239 ALA A O 1
ATOM 1807 N N . LEU A 1 240 ? 36.156 -9.236 -53.443 1.00 53.50 240 LEU A N 1
ATOM 1808 C CA . LEU A 1 240 ? 35.911 -10.666 -53.231 1.00 53.50 240 LEU A CA 1
ATOM 1809 C C . LEU A 1 240 ? 35.433 -11.378 -54.506 1.00 53.50 240 LEU A C 1
ATOM 1811 O O . LEU A 1 240 ? 35.844 -12.503 -54.780 1.00 53.50 240 LEU A O 1
ATOM 1815 N N . LEU A 1 241 ? 34.563 -10.723 -55.277 1.00 47.34 241 LEU A N 1
ATOM 1816 C CA . LEU A 1 241 ? 33.952 -11.274 -56.487 1.00 47.34 241 LEU A CA 1
ATOM 1817 C C . LEU A 1 241 ? 34.778 -11.025 -57.763 1.00 47.34 241 LEU A C 1
ATOM 1819 O O . LEU A 1 241 ? 34.354 -11.449 -58.835 1.00 47.34 241 LEU A O 1
ATOM 1823 N N . LYS A 1 242 ? 35.936 -10.352 -57.663 1.00 61.72 242 LYS A N 1
ATOM 1824 C 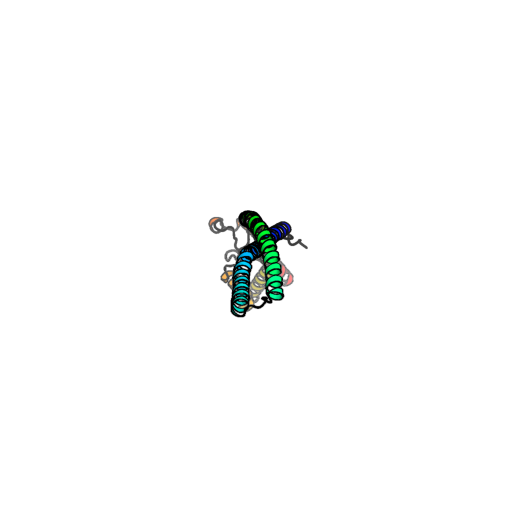CA . LYS A 1 242 ? 36.819 -9.987 -58.792 1.00 61.72 242 LYS A CA 1
ATOM 1825 C C . LYS A 1 242 ? 36.104 -9.261 -59.936 1.00 61.72 242 LYS A C 1
ATOM 1827 O O . LYS A 1 242 ? 36.445 -9.425 -61.104 1.00 61.72 242 LYS A O 1
ATOM 1832 N N . VAL A 1 243 ? 35.104 -8.450 -59.601 1.00 50.19 243 VAL A N 1
ATOM 1833 C CA . VAL A 1 243 ? 34.227 -7.803 -60.593 1.00 50.19 243 VAL A CA 1
ATOM 1834 C C . VAL A 1 243 ? 35.010 -6.856 -61.511 1.00 50.19 243 VAL A C 1
ATOM 1836 O O . VAL A 1 243 ? 34.676 -6.735 -62.682 1.00 50.19 243 VAL A O 1
ATOM 1839 N N . ASP A 1 244 ? 36.099 -6.256 -61.023 1.00 47.94 244 ASP A N 1
ATOM 1840 C CA . ASP A 1 244 ? 36.946 -5.340 -61.803 1.00 47.94 244 ASP A CA 1
ATOM 1841 C C . ASP A 1 244 ? 37.910 -6.060 -62.780 1.00 47.94 244 ASP A C 1
ATOM 1843 O O . ASP A 1 244 ? 38.518 -5.415 -63.632 1.00 47.94 244 ASP A O 1
ATOM 1847 N N . GLU A 1 245 ? 38.053 -7.391 -62.686 1.00 43.22 245 GLU A N 1
ATOM 1848 C CA . GLU A 1 245 ? 38.893 -8.211 -63.583 1.00 43.22 245 GLU A CA 1
ATOM 1849 C C . GLU A 1 245 ? 38.094 -8.812 -64.756 1.00 43.22 245 GLU A C 1
ATOM 1851 O O . GLU A 1 245 ? 38.677 -9.310 -65.720 1.00 43.22 245 GLU A O 1
ATOM 1856 N N . VAL A 1 246 ? 36.760 -8.757 -64.692 1.00 39.12 246 VAL A N 1
ATOM 1857 C CA . VAL A 1 246 ? 35.848 -9.279 -65.714 1.00 39.12 246 VAL A CA 1
ATOM 1858 C C . VAL A 1 246 ? 35.264 -8.095 -66.481 1.00 39.12 246 VAL A C 1
ATOM 1860 O O . VAL A 1 246 ? 34.177 -7.614 -66.177 1.00 39.12 246 VAL A O 1
ATOM 1863 N N . GLN A 1 247 ? 36.003 -7.590 -67.471 1.00 32.62 247 GLN A N 1
ATOM 1864 C CA . GLN A 1 247 ? 35.422 -6.658 -68.438 1.00 32.62 247 GLN A CA 1
ATOM 1865 C C . GLN A 1 247 ? 34.448 -7.413 -69.352 1.00 32.62 247 GLN A C 1
ATOM 1867 O O . GLN A 1 247 ? 34.847 -8.359 -70.036 1.00 32.62 247 GLN A O 1
ATOM 1872 N N . VAL A 1 248 ? 33.187 -6.975 -69.357 1.00 33.28 248 VAL A N 1
ATOM 1873 C CA . VAL A 1 248 ? 32.271 -7.119 -70.499 1.00 33.28 248 VAL A CA 1
ATOM 1874 C C . VAL A 1 248 ? 32.279 -5.803 -71.257 1.00 33.28 248 VAL A C 1
ATOM 1876 O O . VAL A 1 248 ? 32.182 -4.754 -70.579 1.00 33.28 248 VAL A O 1
#

Sequence (248 aa):
MTKTGKIETGGLEEAAGRVSAACAELKRLRAEFARCTAAASTGAQHTAALEQLREQRHELLAEAFADDVAADTGEVDTRIAEHERAHSEAIEAAAIARDATVVIQARIEAQHDLIEPLLADWREQAQQVLLQALDAAESDFGRAVSALGDPVARLTAIASMWTQITGKSVPADGREGLLEGLRGMGALRVRWDFSPLKRADVAAHYAPESYQGAGRFVVAWLDPSLADFGARELKDLRALLKVDEVQV

pLDDT: mean 72.98, std 17.95, range [32.44, 98.0]

Organism: NCBI:txid2782701